Protein AF-A0A8T6P8N0-F1 (afdb_monomer)

Foldseek 3Di:
DDDPVLVVLLVLLLLLLLCLLLVLLVHNFQLDWDCPDPLLIQGGSLRQGLVVLRQLQLLVQLLVQDPDPLSVVCVVCNVCSNVSPSVCSPVVSNSVSSNVSRLAPSSLCSVSVSLCVFALVLLVVQCVLQVNRFSLLSSVQRSCCSVPNSPDCLLVVLCVVLVHDRSHHCVRGVHHSLSSSLSSLVVVLVVQVVVCVVPVPVSSNLVSVQSNVCSVVVVSNQQDPPQSWDQRVNDTARSNCRDDPDSDPPDPDPDQPDQPPPDRDDPVVVRVLLVVVCVVCVVVVWDWDWDFDPPDRPFATWTWTDTPQGIFIARDDPDDDPDDPLVSLLVGDGDGDDPCPCVVNVVSVVD

Solvent-accessible surface area (backbone atoms only — not comparable to full-atom values): 19600 Å² total; per-residue (Å²): 131,82,54,77,69,50,55,54,49,52,50,43,24,49,44,21,28,53,57,58,40,13,54,76,58,75,13,94,41,49,44,37,71,50,56,90,58,90,29,41,36,27,37,23,38,73,43,34,18,27,68,77,42,47,31,25,53,33,51,53,48,17,54,74,66,40,85,44,74,56,39,59,59,49,54,80,44,43,70,46,40,64,65,43,47,70,72,55,56,75,37,65,64,62,52,50,42,51,40,57,37,29,72,35,54,44,36,44,49,21,50,50,52,54,47,36,66,64,18,40,51,47,25,49,54,58,29,54,52,23,61,55,78,43,31,37,58,55,23,51,42,29,46,46,12,68,78,64,37,49,81,51,60,42,62,57,55,30,28,60,73,72,73,41,66,83,67,49,30,25,91,79,59,86,44,55,58,65,61,48,49,50,45,20,39,51,52,46,30,54,52,34,45,52,47,18,69,78,68,73,38,65,78,45,41,63,64,34,46,52,58,45,50,40,55,74,72,61,43,46,72,36,39,56,50,98,89,13,31,41,76,54,96,88,36,82,42,51,32,58,72,37,77,72,84,73,68,68,74,93,60,99,64,97,68,86,79,78,56,91,82,82,62,77,78,57,69,66,60,56,51,51,54,52,51,51,53,50,50,56,37,46,77,71,74,43,66,74,45,82,45,80,55,79,91,47,93,89,57,53,49,32,48,31,40,40,42,100,81,44,50,43,40,40,69,42,76,79,88,61,84,92,74,60,69,70,66,56,59,73,74,47,59,75,55,61,63,79,92,53,46,63,60,55,51,55,51,55,72,71,99

Sequence (351 aa):
MAGPDSDLIIERARLAAFAITSVWEGSRTYSNYQTYDSGIISYGRFQFTLSSGNLGKVVDSYLMKSSSDVAQNLRSYQSRVSSMDSSLQNDVTIKQLLIEAADEPEMQIAQDDLVTANFWSPALSSAEARGLIHPLSLAFLFDTAVQHGPYHHFLVNAEDSFGIPRKTPAKDSGVSEEDFMTKAAALRKENLYKLAESRGLPGVKPRADLWVDLMASGDWRLQGDDDGNISVNGVAVQVKQPFVAQTAPTTRGGGRVRTLGGETVNQQDLSQAVMLAVHLAKQAGLEVGVKLDTSDEDTPLRVSITLPEGVVTWKLPTGQAIQGLPDMAKDAEIVISDARRTRLESYLRGL

Secondary structure (DSSP, 8-state):
---HHHHHHHHHHHHHHHHHHHHHTT-SSTT-EE-SSTTSSEETTTTEETTTTHHHHHHHHHHHH--SHHHHHHHTTHHHHHTT-GGGGG-HHHHHHHHHHTTSHHHHHHHHHHHIIIIIHHHHHHHHTTT---HHHHHHHHHHHHHH-TT-SHHHHHHHHHTPPTT--HHHHTS-HHHHHHHHHHHHHHHHHHHHHHHT-TTHHHHHHHHHHHHHTT-TT---STTSEEEETTEEEE-SSPPPPP-------------TTS----HHHHHHHHHHHHHHHHHTT---EEEEE---TTSPPEEEEEETTEEEEEEPPTTS----HHHHGGG------HHHHHHHHHHHTT-

Nearest PDB structures (foldseek):
  7c6d-assembly1_A  TM=7.358E-01  e=1.869E-08  Bacillus subtilis subsp. subtilis str. 168
  7c6c-assembly1_A  TM=7.292E-01  e=7.591E-08  Bacillus subtilis subsp. subtilis str. 168
  4ily-assembly1_A  TM=7.802E-01  e=5.588E-06  Streptomyces sp. SirexAA-E
  4ily-assembly2_B  TM=7.835E-01  e=7.059E-06  Streptomyces sp. SirexAA-E
  7xh0-assembly1_A  TM=6.011E-01  e=1.165E-04  Paenibacillus dendritiformis

Structure (mmCIF, N/CA/C/O backbone):
data_AF-A0A8T6P8N0-F1
#
_entry.id   AF-A0A8T6P8N0-F1
#
loop_
_atom_site.group_PDB
_atom_site.id
_atom_site.type_symbol
_atom_site.label_atom_id
_atom_site.label_alt_id
_atom_site.label_comp_id
_atom_site.label_asym_id
_atom_site.label_entity_id
_atom_site.label_seq_id
_atom_site.pdbx_PDB_ins_code
_atom_site.Cartn_x
_atom_site.Cartn_y
_atom_site.Cartn_z
_atom_site.occupancy
_atom_site.B_iso_or_equiv
_atom_site.auth_seq_id
_atom_site.auth_comp_id
_atom_site.auth_asym_id
_atom_site.auth_atom_id
_atom_site.pdbx_PDB_model_num
ATOM 1 N N . MET A 1 1 ? 5.317 21.693 -12.479 1.00 41.41 1 MET A N 1
ATOM 2 C CA . MET A 1 1 ? 4.176 21.291 -11.637 1.00 41.41 1 MET A CA 1
ATOM 3 C C . MET A 1 1 ? 3.313 20.407 -12.499 1.00 41.41 1 MET A C 1
ATOM 5 O O . MET A 1 1 ? 3.078 20.776 -13.646 1.00 41.41 1 MET A O 1
ATOM 9 N N . ALA A 1 2 ? 2.986 19.221 -12.010 1.00 51.94 2 ALA A N 1
ATOM 10 C CA . ALA A 1 2 ? 2.121 18.299 -12.721 1.00 51.94 2 ALA A CA 1
ATOM 11 C C . ALA A 1 2 ? 0.695 18.913 -12.762 1.00 51.94 2 ALA A C 1
ATOM 13 O O . ALA A 1 2 ? 0.346 19.692 -11.874 1.00 51.94 2 ALA A O 1
ATOM 14 N N . GLY A 1 3 ? -0.045 18.732 -13.859 1.00 52.41 3 GLY A N 1
ATOM 15 C CA . GLY A 1 3 ? -1.365 19.351 -14.043 1.00 52.41 3 GLY A CA 1
ATOM 16 C C . GLY A 1 3 ? -2.456 18.677 -13.194 1.00 52.41 3 GLY A C 1
ATOM 17 O O . GLY A 1 3 ? -2.220 17.616 -12.629 1.00 52.41 3 GLY A O 1
ATOM 18 N N . PRO A 1 4 ? -3.677 19.229 -13.124 1.00 56.44 4 PRO A N 1
ATOM 19 C CA . PRO A 1 4 ? -4.786 18.596 -12.395 1.00 56.44 4 PRO A CA 1
ATOM 20 C C . PRO A 1 4 ? -5.046 17.135 -12.825 1.00 56.44 4 PRO A C 1
ATOM 22 O O . PRO A 1 4 ? -5.345 16.285 -11.988 1.00 56.44 4 PRO A O 1
ATOM 25 N N . ASP A 1 5 ? -4.824 16.804 -14.101 1.00 74.69 5 ASP A N 1
ATOM 26 C CA . ASP A 1 5 ? -4.971 15.436 -14.616 1.00 74.69 5 ASP A CA 1
ATOM 27 C C . ASP A 1 5 ? -3.970 14.443 -14.015 1.00 74.69 5 ASP A C 1
ATOM 29 O O . ASP A 1 5 ? -4.300 13.275 -13.801 1.00 74.69 5 ASP A O 1
ATOM 33 N N . SER A 1 6 ? -2.741 14.877 -13.715 1.00 82.44 6 SER A N 1
ATOM 34 C CA . SER A 1 6 ? -1.748 13.977 -13.124 1.00 82.44 6 SER A CA 1
ATOM 35 C C . SER A 1 6 ? -2.065 13.643 -11.674 1.00 82.44 6 SER A C 1
ATOM 37 O O . SER A 1 6 ? -1.820 12.512 -11.263 1.00 82.44 6 SER A O 1
ATOM 39 N N . ASP A 1 7 ? -2.661 14.569 -10.922 1.00 85.88 7 ASP A N 1
ATOM 40 C CA . ASP A 1 7 ? -3.041 14.315 -9.530 1.00 85.88 7 ASP A CA 1
ATOM 41 C C . ASP A 1 7 ? -4.156 13.262 -9.457 1.00 85.88 7 ASP A C 1
ATOM 43 O O . ASP A 1 7 ? -4.079 12.330 -8.655 1.00 85.88 7 ASP A O 1
ATOM 47 N N . LEU A 1 8 ? -5.142 13.336 -10.360 1.00 87.25 8 LEU A N 1
ATOM 48 C CA . LEU A 1 8 ? -6.198 12.324 -10.480 1.00 87.25 8 LEU A CA 1
ATOM 49 C C . LEU A 1 8 ? -5.640 10.949 -10.876 1.00 87.25 8 LEU A C 1
ATOM 51 O O . LEU A 1 8 ? -6.073 9.923 -10.346 1.00 87.25 8 LEU A O 1
ATOM 55 N N . ILE A 1 9 ? -4.665 10.908 -11.789 1.00 91.50 9 ILE A N 1
ATOM 56 C CA . ILE A 1 9 ? -4.009 9.658 -12.197 1.00 91.50 9 ILE A CA 1
ATOM 57 C C . ILE A 1 9 ? -3.230 9.042 -11.030 1.00 91.50 9 ILE A C 1
ATOM 59 O O . ILE A 1 9 ? -3.326 7.830 -10.820 1.00 91.50 9 ILE A O 1
ATOM 63 N N . ILE A 1 10 ? -2.485 9.857 -10.277 1.00 94.06 10 ILE A N 1
ATOM 64 C CA . ILE A 1 10 ? -1.714 9.421 -9.105 1.00 94.06 10 ILE A CA 1
ATOM 65 C C . ILE A 1 10 ? -2.654 8.899 -8.020 1.00 94.06 10 ILE A C 1
ATOM 67 O O . ILE A 1 10 ? -2.408 7.825 -7.472 1.00 94.06 10 ILE A O 1
ATOM 71 N N . GLU A 1 11 ? -3.751 9.604 -7.742 1.00 93.75 11 GLU A N 1
ATOM 72 C CA . GLU A 1 11 ? -4.716 9.177 -6.730 1.00 93.75 11 GLU A CA 1
ATOM 73 C C . GLU A 1 11 ? -5.414 7.872 -7.126 1.00 93.75 11 GLU A C 1
ATOM 75 O O . GLU A 1 11 ? -5.499 6.938 -6.325 1.00 93.75 11 GLU A O 1
ATOM 80 N N . ARG A 1 12 ? -5.829 7.735 -8.390 1.00 95.44 12 ARG A N 1
ATOM 81 C CA . ARG A 1 12 ? -6.358 6.465 -8.904 1.00 95.44 12 ARG A CA 1
ATOM 82 C C . ARG A 1 12 ? -5.330 5.340 -8.764 1.00 95.44 12 ARG A C 1
ATOM 84 O O . ARG A 1 12 ? -5.678 4.252 -8.309 1.00 95.44 12 ARG A O 1
ATOM 91 N N . ALA A 1 13 ? -4.071 5.591 -9.129 1.00 97.25 13 ALA A N 1
ATOM 92 C CA . ALA A 1 13 ? -3.000 4.608 -8.992 1.00 97.25 13 ALA A CA 1
ATOM 93 C C . ALA A 1 13 ? -2.793 4.202 -7.526 1.00 97.25 13 ALA A C 1
ATOM 95 O O . ALA A 1 13 ? -2.646 3.014 -7.248 1.00 97.25 13 ALA A O 1
ATOM 96 N N . ARG A 1 14 ? -2.859 5.153 -6.585 1.00 97.06 14 ARG A N 1
ATOM 97 C CA . ARG A 1 14 ? -2.784 4.891 -5.141 1.00 97.06 14 ARG A CA 1
ATOM 98 C C . ARG A 1 14 ? -3.898 3.962 -4.681 1.00 97.06 14 ARG A C 1
ATOM 100 O O . ARG A 1 14 ? -3.627 2.955 -4.031 1.00 97.06 14 ARG A O 1
ATOM 107 N N . LEU A 1 15 ? -5.143 4.273 -5.035 1.00 95.19 15 LEU A N 1
ATOM 108 C CA . LEU A 1 15 ? -6.309 3.479 -4.645 1.00 95.19 15 LEU A CA 1
ATOM 109 C C . LEU A 1 15 ? -6.248 2.057 -5.222 1.00 95.19 15 LEU A C 1
ATOM 111 O O . LEU A 1 15 ? -6.493 1.090 -4.497 1.00 95.19 15 LEU A O 1
ATOM 115 N N . ALA A 1 16 ? -5.854 1.922 -6.492 1.00 97.06 16 ALA A N 1
ATOM 116 C CA . ALA A 1 16 ? -5.627 0.625 -7.124 1.00 97.06 16 ALA A CA 1
ATOM 117 C C . ALA A 1 16 ? -4.505 -0.151 -6.414 1.00 97.06 16 ALA A C 1
ATOM 119 O O . ALA A 1 16 ? -4.693 -1.308 -6.044 1.00 97.06 16 ALA A O 1
ATOM 120 N N . ALA A 1 17 ? -3.371 0.497 -6.137 1.00 97.69 17 ALA A N 1
ATOM 121 C CA . ALA A 1 17 ? -2.252 -0.105 -5.417 1.00 97.69 17 ALA A CA 1
ATOM 122 C C . ALA A 1 17 ? -2.670 -0.603 -4.026 1.00 97.69 17 ALA A C 1
ATOM 124 O O . ALA A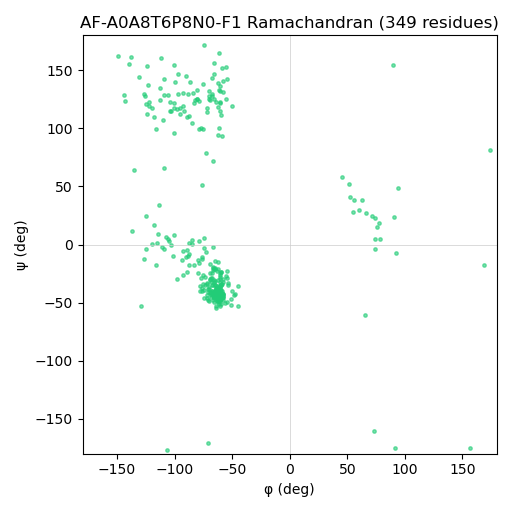 1 17 ? -2.327 -1.714 -3.631 1.00 97.69 17 ALA A O 1
ATOM 125 N N . PHE A 1 18 ? -3.470 0.180 -3.300 1.00 95.94 18 PHE A N 1
ATOM 126 C CA . PHE A 1 18 ? -3.984 -0.195 -1.985 1.00 95.94 18 PHE A CA 1
ATOM 127 C C . PHE A 1 18 ? -4.903 -1.419 -2.067 1.00 95.94 18 PHE A C 1
ATOM 129 O O . PHE A 1 18 ? -4.849 -2.282 -1.191 1.00 95.94 18 PHE A O 1
ATOM 136 N N . ALA A 1 19 ? -5.754 -1.505 -3.093 1.00 94.69 19 ALA A N 1
ATOM 137 C CA . ALA A 1 19 ? -6.655 -2.639 -3.301 1.00 94.69 19 ALA A CA 1
ATOM 138 C C . ALA A 1 19 ? -5.900 -3.920 -3.689 1.00 94.69 19 ALA A C 1
ATOM 140 O O . ALA A 1 19 ? -6.197 -4.987 -3.160 1.00 94.69 19 ALA A O 1
ATOM 141 N N . ILE A 1 20 ? -4.892 -3.811 -4.558 1.00 96.38 20 ILE A N 1
ATOM 142 C CA . ILE A 1 20 ? -4.044 -4.941 -4.961 1.00 96.38 20 ILE A CA 1
ATOM 143 C C . ILE A 1 20 ? -3.252 -5.463 -3.762 1.00 96.38 20 ILE A C 1
ATOM 145 O O . ILE A 1 20 ? -3.298 -6.653 -3.449 1.00 96.38 20 ILE A O 1
ATOM 149 N N . THR A 1 21 ? -2.536 -4.574 -3.072 1.00 96.19 21 THR A N 1
ATOM 150 C CA . THR A 1 21 ? -1.664 -4.951 -1.957 1.00 96.19 21 THR A CA 1
ATOM 151 C C . THR A 1 21 ? -2.459 -5.560 -0.808 1.00 96.19 21 THR A C 1
ATOM 153 O O . THR A 1 21 ? -2.022 -6.562 -0.249 1.00 96.19 21 THR A O 1
ATOM 156 N N . SER A 1 22 ? -3.644 -5.033 -0.476 1.00 93.62 22 SER A N 1
ATOM 157 C CA . SER A 1 22 ? -4.423 -5.569 0.647 1.00 93.62 22 SER A CA 1
ATOM 158 C C . SER A 1 22 ? -4.812 -7.039 0.439 1.00 93.62 22 SER A C 1
ATOM 160 O O . SER A 1 22 ? -4.756 -7.823 1.387 1.00 93.62 22 SER A O 1
ATOM 162 N N . VAL A 1 23 ? -5.102 -7.457 -0.804 1.00 93.69 23 VAL A N 1
ATOM 163 C CA . VAL A 1 23 ? -5.364 -8.872 -1.125 1.00 93.69 23 VAL A CA 1
ATOM 164 C C . VAL A 1 23 ? -4.172 -9.760 -0.756 1.00 93.69 23 VAL A C 1
ATOM 166 O O . VAL A 1 23 ? -4.375 -10.847 -0.211 1.00 93.69 23 VAL A O 1
ATOM 169 N N . TRP A 1 24 ? -2.940 -9.302 -0.997 1.00 94.06 24 TRP A N 1
ATOM 170 C CA . TRP A 1 24 ? -1.727 -10.030 -0.613 1.00 94.06 24 TRP A CA 1
ATOM 171 C C . TRP A 1 24 ? -1.471 -10.034 0.892 1.00 94.06 24 TRP A C 1
ATOM 173 O O . TRP A 1 24 ? -0.999 -11.041 1.414 1.00 94.06 24 TRP A O 1
ATOM 183 N N . GLU A 1 25 ? -1.825 -8.956 1.591 1.00 90.25 25 GLU A N 1
ATOM 184 C CA . GLU A 1 25 ? -1.770 -8.885 3.059 1.00 90.25 25 GLU A CA 1
ATOM 185 C C . GLU A 1 25 ? -2.902 -9.694 3.730 1.00 90.25 25 GLU A C 1
ATOM 187 O O . GLU A 1 25 ? -3.069 -9.670 4.948 1.00 90.25 25 GLU A O 1
ATOM 192 N N . GLY A 1 26 ? -3.700 -10.432 2.948 1.00 84.25 26 GLY A N 1
ATOM 193 C CA . GLY A 1 26 ? -4.769 -11.295 3.450 1.00 84.25 26 GLY A CA 1
ATOM 194 C C . GLY A 1 26 ? -6.009 -10.530 3.907 1.00 84.25 26 GLY A C 1
ATOM 195 O O . GLY A 1 26 ? -6.857 -11.099 4.593 1.00 84.25 26 GLY A O 1
ATOM 196 N N . SER A 1 27 ? -6.132 -9.257 3.530 1.00 79.31 27 SER A N 1
ATOM 197 C CA . SER A 1 27 ? -7.198 -8.375 3.979 1.00 79.31 27 SER A CA 1
ATOM 198 C C . SER A 1 27 ? -7.950 -7.735 2.813 1.00 79.31 27 SER A C 1
ATOM 200 O O . SER A 1 27 ? -7.384 -7.123 1.910 1.00 79.31 27 SER A O 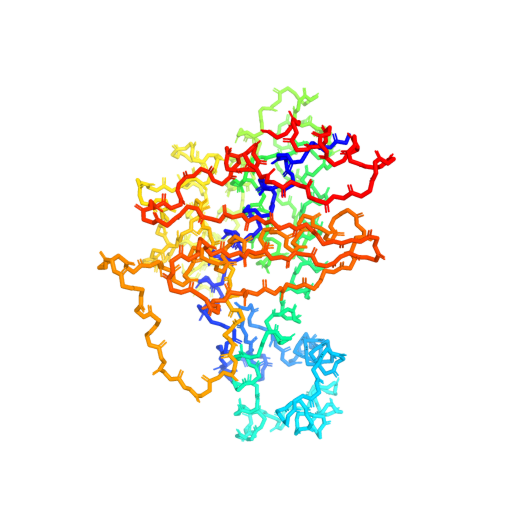1
ATOM 202 N N . ARG A 1 28 ? -9.277 -7.854 2.830 1.00 77.69 28 ARG A N 1
ATOM 203 C CA . ARG A 1 28 ? -10.163 -7.173 1.865 1.00 77.69 28 ARG A CA 1
ATOM 204 C C . ARG A 1 28 ? -10.966 -6.049 2.508 1.00 77.69 28 ARG A C 1
ATOM 206 O O . ARG A 1 28 ? -11.717 -5.365 1.824 1.00 77.69 28 ARG A O 1
ATOM 213 N N . THR A 1 29 ? -10.833 -5.891 3.820 1.00 87.38 29 THR A N 1
ATOM 214 C CA . THR A 1 29 ? -11.641 -4.989 4.633 1.00 87.38 29 THR A CA 1
ATOM 215 C C . THR A 1 29 ? -10.750 -4.276 5.640 1.00 87.38 29 THR A C 1
ATOM 217 O O . THR A 1 29 ? -9.654 -4.726 5.970 1.00 87.38 29 THR A O 1
ATOM 220 N N . TYR A 1 30 ? -11.232 -3.171 6.190 1.00 92.81 30 TYR A N 1
ATOM 221 C CA . TYR A 1 30 ? -10.536 -2.484 7.277 1.00 92.81 30 TYR A CA 1
ATOM 222 C C . TYR A 1 30 ? -10.620 -3.237 8.613 1.00 92.81 30 TYR A C 1
ATOM 224 O O . TYR A 1 30 ? -9.961 -2.837 9.567 1.00 92.81 30 TYR A O 1
ATOM 232 N N . SER A 1 31 ? -11.406 -4.319 8.679 1.00 93.06 31 SER A N 1
ATOM 233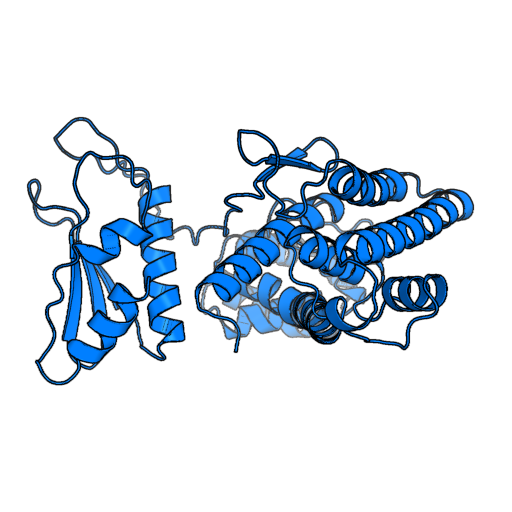 C CA . SER A 1 31 ? -11.742 -5.068 9.896 1.00 93.06 31 SER A CA 1
ATOM 234 C C . SER A 1 31 ? -10.987 -6.386 10.064 1.00 93.06 31 SER A C 1
ATOM 236 O O . SER A 1 31 ? -11.207 -7.082 11.055 1.00 93.06 31 SER A O 1
ATOM 238 N N . ASN A 1 32 ? -10.111 -6.761 9.121 1.00 92.12 32 ASN A N 1
ATOM 239 C CA . ASN A 1 32 ? -9.390 -8.029 9.226 1.00 92.12 32 ASN A CA 1
ATOM 240 C C . ASN A 1 32 ? -8.581 -8.079 10.526 1.00 92.12 32 ASN A C 1
ATOM 242 O O . ASN A 1 32 ? -7.862 -7.137 10.844 1.00 92.12 32 ASN A O 1
ATOM 246 N N . TYR A 1 33 ? -8.696 -9.169 11.275 1.00 92.75 33 TYR A N 1
ATOM 247 C CA . TYR A 1 33 ? -8.097 -9.293 12.598 1.00 92.75 33 TYR A CA 1
ATOM 248 C C . TYR A 1 33 ? -7.619 -10.722 12.813 1.00 92.75 33 TYR A C 1
ATOM 250 O O . TYR A 1 33 ? -8.401 -11.668 12.683 1.00 92.75 33 TYR A O 1
ATOM 258 N N . GLN A 1 34 ? -6.363 -10.884 13.215 1.00 90.38 34 GLN A N 1
ATOM 259 C CA . GLN A 1 34 ? -5.804 -12.183 13.565 1.00 90.38 34 GLN A CA 1
ATOM 260 C C . GLN A 1 34 ? -4.727 -12.095 14.645 1.00 90.38 34 GLN A C 1
ATOM 262 O O . GLN A 1 34 ? -4.209 -11.022 14.949 1.00 90.38 34 GLN A O 1
ATOM 267 N N . THR A 1 35 ? -4.447 -13.241 15.260 1.00 89.75 35 THR A N 1
ATOM 268 C CA . THR A 1 35 ? -3.557 -13.378 16.422 1.00 89.75 35 THR A CA 1
ATOM 269 C C . THR A 1 35 ? -2.615 -14.579 16.308 1.00 89.75 35 THR A C 1
ATOM 271 O O . THR A 1 35 ? -2.013 -14.976 17.304 1.00 89.75 35 THR A O 1
ATOM 274 N N . TYR A 1 36 ? -2.518 -15.209 15.133 1.00 80.56 36 TYR A N 1
ATOM 275 C CA . TYR A 1 36 ? -1.812 -16.485 14.963 1.00 80.56 36 TYR A CA 1
ATOM 276 C C . TYR A 1 36 ? -0.324 -16.326 14.624 1.00 80.56 36 TYR A C 1
ATOM 278 O O . TYR A 1 36 ? 0.405 -17.317 14.629 1.00 80.56 36 TYR A O 1
ATOM 286 N N . ASP A 1 37 ? 0.134 -15.113 14.311 1.00 75.25 37 ASP A N 1
ATOM 287 C CA . ASP A 1 37 ? 1.526 -14.828 13.968 1.00 75.25 37 ASP A CA 1
ATOM 288 C C . ASP A 1 37 ? 2.286 -14.089 15.088 1.00 75.25 37 ASP A C 1
ATOM 290 O O . ASP A 1 37 ? 1.784 -13.830 16.183 1.00 75.25 37 ASP A O 1
ATOM 294 N N . SER A 1 38 ? 3.546 -13.739 14.816 1.00 77.56 38 SER A N 1
ATOM 295 C CA . SER A 1 38 ? 4.402 -12.978 15.737 1.00 77.56 38 SER A CA 1
ATOM 296 C C . SER A 1 38 ? 3.940 -11.529 15.974 1.00 77.56 38 SER A C 1
ATOM 298 O O . SER A 1 38 ? 4.576 -10.795 16.734 1.00 77.56 38 SER A O 1
ATOM 300 N N . GLY A 1 39 ? 2.870 -11.085 15.311 1.00 70.44 39 GLY A N 1
ATOM 301 C CA . GLY A 1 39 ? 2.271 -9.761 15.441 1.00 70.44 39 GLY A CA 1
ATOM 302 C C . GLY A 1 39 ? 1.577 -9.525 16.782 1.00 70.44 39 GLY A C 1
ATOM 303 O O . GLY A 1 39 ? 1.352 -8.368 17.144 1.00 70.44 39 GLY A O 1
ATOM 304 N N . ILE A 1 40 ? 1.286 -10.600 17.533 1.00 85.81 40 ILE A N 1
ATOM 305 C CA . ILE A 1 40 ? 0.407 -10.647 18.719 1.00 85.81 40 ILE A CA 1
ATOM 306 C C . ILE A 1 40 ? -1.044 -10.337 18.328 1.00 85.81 40 ILE A C 1
ATOM 308 O O . ILE A 1 40 ? -1.920 -11.184 18.465 1.00 85.81 40 ILE A O 1
ATOM 312 N N . ILE A 1 41 ? -1.279 -9.143 17.791 1.00 92.69 41 ILE A N 1
ATOM 313 C CA . ILE A 1 41 ? -2.491 -8.746 17.079 1.00 92.69 41 ILE A CA 1
ATOM 314 C C . ILE A 1 41 ? -2.046 -8.192 15.736 1.00 92.69 41 ILE A C 1
ATOM 316 O O . ILE A 1 41 ? -1.221 -7.284 15.719 1.00 92.69 41 ILE A O 1
ATOM 320 N N . SER A 1 42 ? -2.643 -8.664 14.652 1.00 93.50 42 SER A N 1
ATOM 321 C CA . SER A 1 42 ? -2.493 -8.111 13.307 1.00 93.50 42 SER A CA 1
ATOM 322 C C . SER A 1 42 ? -3.866 -7.661 12.827 1.00 93.50 42 SER A C 1
ATOM 324 O O . SER A 1 42 ? -4.798 -8.464 12.746 1.00 93.50 42 SER A O 1
ATOM 326 N N . TYR A 1 43 ? -4.010 -6.361 12.575 1.00 95.00 43 TYR A N 1
ATOM 327 C CA . TYR A 1 43 ? -5.306 -5.721 12.359 1.00 95.00 43 TYR A CA 1
ATOM 328 C C . TYR A 1 43 ? -5.325 -4.843 11.104 1.00 95.00 43 TYR A C 1
ATOM 330 O O . TYR A 1 43 ? -4.356 -4.159 10.785 1.00 95.00 43 TYR A O 1
ATOM 338 N N . GLY A 1 44 ? -6.458 -4.819 10.416 1.00 94.00 44 GLY A N 1
ATOM 339 C CA . GLY A 1 44 ? -6.763 -3.857 9.373 1.00 94.00 44 GLY A CA 1
ATOM 340 C C . GLY A 1 44 ? -6.391 -4.277 7.957 1.00 94.00 44 GLY A C 1
ATOM 341 O O . GLY A 1 44 ? -5.938 -5.396 7.681 1.00 94.00 44 GLY A O 1
ATOM 342 N N . ARG A 1 45 ? -6.585 -3.335 7.032 1.00 92.88 45 ARG A N 1
ATOM 343 C CA . ARG A 1 45 ? -6.372 -3.494 5.586 1.00 92.88 45 ARG A CA 1
ATOM 344 C C . ARG A 1 45 ? -4.937 -3.899 5.229 1.00 92.88 45 ARG A C 1
ATOM 346 O O . ARG A 1 45 ? -4.730 -4.605 4.251 1.00 92.88 45 ARG A O 1
ATOM 353 N N . PHE A 1 46 ? -3.970 -3.490 6.047 1.00 92.44 46 PHE A N 1
ATOM 354 C CA . PHE A 1 46 ? -2.539 -3.736 5.839 1.00 92.44 46 PHE A CA 1
ATOM 355 C C . PHE A 1 46 ? -1.871 -4.442 7.030 1.00 92.44 46 PHE A C 1
ATOM 357 O O . PHE A 1 46 ? -0.669 -4.302 7.230 1.00 92.44 46 PHE A O 1
ATOM 364 N N . GLN A 1 47 ? -2.652 -5.175 7.837 1.00 93.19 47 GLN A N 1
ATOM 365 C CA . GLN A 1 47 ? -2.151 -6.011 8.940 1.00 93.19 47 GLN A CA 1
ATOM 366 C C . GLN A 1 47 ? -1.200 -5.271 9.900 1.00 93.19 47 GLN A C 1
ATOM 368 O O . GLN A 1 47 ? -0.099 -5.723 10.208 1.00 93.19 47 GLN A O 1
ATOM 373 N N . PHE A 1 48 ? -1.635 -4.118 10.409 1.00 93.94 48 PHE A N 1
ATOM 374 C CA . PHE A 1 48 ? -0.911 -3.368 11.428 1.00 93.94 48 PHE A CA 1
ATOM 375 C C . PHE A 1 48 ? -0.754 -4.213 12.688 1.00 93.94 48 PHE A C 1
ATOM 377 O O . PHE A 1 48 ? -1.735 -4.557 13.350 1.00 93.94 48 PHE A O 1
ATOM 384 N N . THR A 1 49 ? 0.490 -4.544 13.016 1.00 95.00 49 THR A N 1
ATOM 385 C CA . THR A 1 49 ? 0.779 -5.436 14.135 1.00 95.00 49 THR A CA 1
ATOM 386 C C . THR A 1 49 ? 0.958 -4.668 15.444 1.00 95.00 49 THR A C 1
ATOM 388 O O . THR A 1 49 ? 1.580 -3.597 15.447 1.00 95.00 49 THR A O 1
ATOM 391 N N . LEU A 1 50 ? 0.533 -5.246 16.566 1.00 95.81 50 LEU A N 1
ATOM 392 C CA . LEU A 1 50 ? 0.827 -4.725 17.902 1.00 95.81 50 LEU A CA 1
ATOM 393 C C . LEU A 1 50 ? 2.327 -4.761 18.199 1.00 95.81 50 LEU A C 1
ATOM 395 O O . LEU A 1 50 ? 2.872 -3.760 18.647 1.00 95.81 50 LEU A O 1
ATOM 399 N N . SER A 1 51 ? 3.012 -5.864 17.887 1.00 93.25 51 SER A N 1
ATOM 400 C CA . SER A 1 51 ? 4.431 -6.046 18.233 1.00 93.25 51 SER A CA 1
ATOM 401 C C . SER A 1 51 ? 5.403 -5.097 17.516 1.00 93.25 51 SER A C 1
ATOM 403 O O . SER A 1 51 ? 6.502 -4.871 18.012 1.00 93.25 51 SER A O 1
ATOM 405 N N . SER A 1 52 ? 5.011 -4.500 16.382 1.00 92.12 52 SER A N 1
ATOM 406 C CA . SER A 1 52 ? 5.785 -3.434 15.716 1.00 92.12 52 SER A CA 1
ATOM 407 C C . SER A 1 52 ? 5.431 -2.018 16.185 1.00 92.12 52 SER A C 1
ATOM 409 O O . SER A 1 52 ? 6.034 -1.046 15.727 1.00 92.12 52 SER A O 1
ATOM 411 N N . GLY A 1 53 ? 4.417 -1.872 17.043 1.00 95.06 53 GLY A N 1
ATOM 412 C CA . GLY A 1 53 ? 3.872 -0.584 17.472 1.00 95.06 53 GLY A CA 1
ATOM 413 C C . GLY A 1 53 ? 3.023 0.135 16.415 1.00 95.06 53 GLY A C 1
ATOM 414 O O . GLY A 1 53 ? 2.445 1.182 16.708 1.00 95.06 53 GLY A O 1
ATOM 415 N N . ASN A 1 54 ? 2.895 -0.397 15.193 1.00 95.00 54 ASN A N 1
ATOM 416 C CA . ASN A 1 54 ? 2.092 0.245 14.149 1.00 95.00 54 ASN A CA 1
ATOM 417 C C . ASN A 1 54 ? 0.590 0.211 14.458 1.00 95.00 54 ASN A C 1
ATOM 419 O O . ASN A 1 54 ? -0.094 1.182 14.141 1.00 95.00 54 ASN A O 1
ATOM 423 N N . LEU A 1 55 ? 0.089 -0.829 15.139 1.00 96.88 55 LEU A N 1
ATOM 424 C CA . LEU A 1 55 ? -1.292 -0.829 15.633 1.00 96.88 55 LEU A CA 1
ATOM 425 C C . LEU A 1 55 ? -1.551 0.347 16.586 1.00 96.88 55 LEU A C 1
ATOM 427 O O . LEU A 1 55 ? -2.569 1.019 16.459 1.00 96.88 55 LEU A O 1
ATOM 431 N N . GLY A 1 56 ? -0.605 0.647 17.482 1.00 97.62 56 GLY A N 1
ATOM 432 C CA . GLY A 1 56 ? -0.694 1.807 18.375 1.00 97.62 56 GLY A CA 1
ATOM 433 C C . GLY A 1 56 ? -0.818 3.121 17.617 1.00 97.62 56 GLY A C 1
ATOM 434 O O . GLY A 1 56 ? -1.716 3.902 17.904 1.00 97.62 56 GLY A O 1
ATOM 435 N N . LYS A 1 57 ? -0.014 3.318 16.568 1.00 97.69 57 LYS A N 1
ATOM 436 C CA . LYS A 1 57 ? -0.092 4.524 15.727 1.00 97.69 57 LYS A CA 1
ATOM 437 C C . LYS A 1 57 ? -1.444 4.673 15.020 1.00 97.69 57 LYS A C 1
ATOM 439 O O . LYS A 1 57 ? -1.957 5.787 14.937 1.00 97.69 57 LYS A O 1
ATOM 444 N N . VAL A 1 58 ? -2.018 3.576 14.511 1.00 97.81 58 VAL A N 1
ATOM 445 C CA . VAL A 1 58 ? -3.363 3.598 13.904 1.00 97.81 58 VAL A CA 1
ATOM 446 C C . VAL A 1 58 ? -4.409 3.975 14.947 1.00 97.81 58 VAL A C 1
ATOM 448 O O . VAL A 1 58 ? -5.209 4.875 14.702 1.00 97.81 58 VAL A O 1
ATOM 451 N N . VAL A 1 59 ? -4.380 3.325 16.115 1.00 98.19 59 VAL A N 1
ATOM 452 C CA . VAL A 1 59 ? -5.325 3.597 17.205 1.00 98.19 59 VAL A CA 1
ATOM 453 C C . VAL A 1 59 ? -5.207 5.046 17.673 1.00 98.19 59 VAL A C 1
ATOM 455 O O . VAL A 1 59 ? -6.221 5.727 17.752 1.00 98.19 59 VAL A O 1
ATOM 458 N N . ASP A 1 60 ? -4.000 5.563 17.893 1.00 98.12 60 ASP A N 1
ATOM 459 C CA . ASP A 1 60 ? -3.788 6.960 18.284 1.00 98.12 60 ASP A CA 1
ATOM 460 C C . ASP A 1 60 ? -4.335 7.935 17.229 1.00 98.12 60 ASP A C 1
ATOM 462 O O . ASP A 1 60 ? -5.042 8.887 17.564 1.00 98.12 60 ASP A O 1
ATOM 466 N N . SER A 1 61 ? -4.069 7.676 15.944 1.00 97.81 61 SER A N 1
ATOM 467 C CA . SER A 1 61 ? -4.592 8.479 14.830 1.00 97.81 61 SER A CA 1
ATOM 468 C C . SER A 1 61 ? -6.123 8.479 14.783 1.00 97.81 61 SER A C 1
ATOM 470 O O . SER A 1 61 ? -6.727 9.543 14.637 1.00 97.81 61 SER A O 1
ATOM 472 N N . TYR A 1 62 ? -6.750 7.316 14.962 1.00 98.44 62 TYR A N 1
ATOM 473 C CA . TYR A 1 62 ? -8.204 7.172 15.041 1.00 98.44 62 TYR A CA 1
ATOM 474 C C . TYR A 1 62 ? -8.786 7.920 16.245 1.00 98.44 62 TYR A C 1
ATOM 476 O O . TYR A 1 62 ? -9.718 8.706 16.095 1.00 98.44 62 TYR A O 1
ATOM 484 N N . LEU A 1 63 ? -8.193 7.757 17.429 1.00 98.25 63 LEU A N 1
ATOM 485 C CA . LEU A 1 63 ? -8.636 8.410 18.661 1.00 98.25 63 LEU A CA 1
ATOM 486 C C . LEU A 1 63 ? -8.480 9.939 18.626 1.00 98.25 63 LEU A C 1
ATOM 488 O O . LEU A 1 63 ? -9.133 10.633 19.403 1.00 98.25 63 LEU A O 1
ATOM 492 N N . MET A 1 64 ? -7.626 10.488 17.763 1.00 97.44 64 MET A N 1
ATOM 493 C CA . MET A 1 64 ? -7.571 11.934 17.517 1.00 97.44 64 MET A CA 1
ATOM 494 C C . MET A 1 64 ? -8.675 12.426 16.572 1.00 97.44 64 MET A C 1
ATOM 496 O O . MET A 1 64 ? -9.017 13.605 16.614 1.00 97.44 64 MET A O 1
ATOM 500 N N . LYS A 1 65 ? -9.209 11.548 15.716 1.00 96.62 65 LYS A N 1
ATOM 501 C CA . LYS A 1 65 ? -10.192 11.883 14.676 1.00 96.62 65 LYS A CA 1
ATOM 502 C C . LYS A 1 65 ? -11.636 11.582 15.091 1.00 96.62 65 LYS A C 1
ATOM 504 O O . LYS A 1 65 ? -12.528 12.292 14.647 1.00 96.62 65 LYS A O 1
ATOM 509 N N . SER A 1 66 ? -11.859 10.577 15.942 1.00 97.50 66 SER A N 1
ATOM 510 C CA . SER A 1 66 ? -13.193 10.122 16.356 1.00 97.50 66 SER A CA 1
ATOM 511 C C . SER A 1 66 ? -13.527 10.465 17.813 1.00 97.50 66 SER A C 1
ATOM 513 O O . SER A 1 66 ? -12.693 10.390 18.726 1.00 97.50 66 SER A O 1
ATOM 515 N N . SER A 1 67 ? -14.792 10.819 18.033 1.00 96.44 67 SER A N 1
ATOM 516 C CA . SER A 1 67 ? -15.418 11.014 19.347 1.00 96.44 67 SER A CA 1
ATOM 517 C C . SER A 1 67 ? -16.526 9.993 19.639 1.00 96.44 67 SER A C 1
ATOM 519 O O . SER A 1 67 ? -17.231 10.144 20.640 1.00 96.44 67 SER A O 1
ATOM 521 N N . SER A 1 68 ? -16.669 8.963 18.794 1.00 97.81 68 SER A N 1
ATOM 522 C CA . SER A 1 68 ? -17.704 7.932 18.908 1.00 97.81 68 SER A CA 1
ATOM 523 C C . SER A 1 68 ? -17.616 7.138 20.214 1.00 97.81 68 SER A C 1
ATOM 525 O O . SER A 1 68 ? -16.587 7.128 20.896 1.00 97.81 68 SER A O 1
ATOM 527 N N . ASP A 1 69 ? -18.684 6.414 20.550 1.00 98.12 69 ASP A N 1
ATOM 528 C CA . ASP A 1 69 ? -18.690 5.510 21.705 1.00 98.12 69 ASP A CA 1
ATOM 529 C C . ASP A 1 69 ? -17.619 4.413 21.563 1.00 98.12 69 ASP A C 1
ATOM 531 O O . ASP A 1 69 ? -16.948 4.068 22.539 1.00 98.12 69 ASP A O 1
ATOM 535 N N . VAL A 1 70 ? -17.387 3.911 20.342 1.00 98.25 70 VAL A N 1
ATOM 536 C CA . VAL A 1 70 ? -16.316 2.943 20.057 1.00 98.25 70 VAL A CA 1
ATOM 537 C C . VAL A 1 70 ? -14.953 3.564 20.358 1.00 98.25 70 VAL A C 1
ATOM 539 O O . VAL A 1 70 ? -14.140 2.952 21.054 1.00 98.25 70 VAL A O 1
ATOM 542 N N . ALA A 1 71 ? -14.702 4.796 19.900 1.00 98.38 71 ALA A N 1
ATOM 543 C CA . ALA A 1 71 ? -13.471 5.519 20.204 1.00 98.38 71 ALA A CA 1
ATOM 544 C C . ALA A 1 71 ? -13.299 5.744 21.713 1.00 98.38 71 ALA A C 1
ATOM 546 O O . ALA A 1 71 ? -12.225 5.482 22.251 1.00 98.38 71 ALA A O 1
ATOM 547 N N . GLN A 1 72 ? -14.347 6.171 22.423 1.00 98.12 72 GLN A N 1
ATOM 548 C CA . GLN A 1 72 ? -14.306 6.379 23.875 1.00 98.12 72 GLN A CA 1
ATOM 549 C C . GLN A 1 72 ? -13.974 5.089 24.635 1.00 98.12 72 GLN A C 1
ATOM 551 O O . GLN A 1 72 ? -13.110 5.105 25.513 1.00 98.12 72 GLN A O 1
ATOM 556 N N . ASN A 1 73 ? -14.578 3.963 24.252 1.00 98.19 73 ASN A N 1
ATOM 557 C CA . ASN A 1 73 ? -14.274 2.661 24.844 1.00 98.19 73 ASN A CA 1
ATOM 558 C C . ASN A 1 73 ? -12.836 2.220 24.530 1.00 98.19 73 ASN A C 1
ATOM 560 O O . ASN A 1 73 ? -12.124 1.745 25.421 1.00 98.19 73 ASN A O 1
ATOM 564 N N . LEU A 1 74 ? -12.365 2.442 23.298 1.00 98.12 74 LEU A N 1
ATOM 565 C CA . LEU A 1 74 ? -11.010 2.082 22.880 1.00 98.12 74 LEU A CA 1
ATOM 566 C C . LEU A 1 74 ? -9.926 2.920 23.588 1.00 98.12 74 LEU A C 1
ATOM 568 O O . LEU A 1 74 ? -8.820 2.420 23.794 1.00 98.12 74 LEU A O 1
ATOM 572 N N . ARG A 1 75 ? -10.232 4.140 24.067 1.00 98.06 75 ARG A N 1
ATOM 573 C CA . ARG A 1 75 ? -9.292 4.946 24.885 1.00 98.06 75 ARG A CA 1
ATOM 574 C C . ARG A 1 75 ? -8.838 4.229 26.154 1.00 98.06 75 ARG A C 1
ATOM 576 O O . ARG A 1 75 ? -7.692 4.406 26.559 1.00 98.06 75 ARG A O 1
ATOM 583 N N . SER A 1 76 ? -9.682 3.387 26.754 1.00 97.44 76 SER A N 1
ATOM 584 C CA . SER A 1 76 ? -9.303 2.600 27.941 1.00 97.44 76 SER A CA 1
ATOM 585 C C . SER A 1 76 ? -8.164 1.607 27.662 1.00 97.44 76 SER A C 1
ATOM 587 O O . SER A 1 76 ? -7.415 1.242 28.568 1.00 97.44 76 SER A O 1
ATOM 589 N N . TYR A 1 77 ? -7.987 1.228 26.394 1.00 98.19 77 TYR A N 1
ATOM 590 C CA . TYR A 1 77 ? -6.927 0.346 25.923 1.00 98.19 77 TYR A CA 1
ATOM 591 C C . TYR A 1 77 ? -5.681 1.088 25.436 1.00 98.19 77 TYR A C 1
ATOM 593 O O . TYR A 1 77 ? -4.641 0.449 25.286 1.00 98.19 77 TYR A O 1
ATOM 601 N N . GLN A 1 78 ? -5.743 2.409 25.226 1.00 96.62 78 GLN A N 1
ATOM 602 C CA . GLN A 1 78 ? -4.688 3.180 24.557 1.00 96.62 78 GLN A CA 1
ATOM 603 C C . GLN A 1 78 ? -3.305 2.921 25.164 1.00 96.62 78 GLN A C 1
ATOM 605 O O . GLN A 1 78 ? -2.397 2.502 24.456 1.00 96.62 78 GLN A O 1
ATOM 610 N N . SER A 1 79 ? -3.162 3.047 26.489 1.00 97.62 79 SER A N 1
ATOM 611 C CA . SER A 1 79 ? -1.871 2.821 27.155 1.00 97.62 79 SER A CA 1
ATOM 612 C C . SER A 1 79 ? -1.323 1.404 26.953 1.00 97.62 79 SER A C 1
ATOM 614 O O . SER A 1 79 ? -0.107 1.251 26.878 1.00 97.62 79 SER A O 1
ATOM 616 N N . ARG A 1 80 ? -2.189 0.383 26.885 1.00 98.00 80 ARG A N 1
ATOM 617 C CA . ARG A 1 80 ? -1.788 -1.022 26.680 1.00 98.00 80 ARG A CA 1
ATOM 618 C C . ARG A 1 80 ? -1.399 -1.275 25.224 1.00 98.00 80 ARG A C 1
ATOM 620 O O . ARG A 1 80 ? -0.440 -1.992 24.957 1.00 98.00 80 ARG A O 1
ATOM 627 N N . VAL A 1 81 ? -2.109 -0.656 24.280 1.00 97.38 81 VAL A N 1
ATOM 628 C CA . VAL A 1 81 ? -1.761 -0.732 22.856 1.00 97.38 81 VAL A CA 1
ATOM 629 C C . VAL A 1 81 ? -0.420 -0.034 22.604 1.00 97.38 81 VAL A C 1
ATOM 631 O O . VAL A 1 81 ? 0.453 -0.611 21.959 1.00 97.38 81 VAL A O 1
ATOM 634 N N . SER A 1 82 ? -0.209 1.165 23.158 1.00 95.31 82 SER A N 1
ATOM 635 C CA . SER A 1 82 ? 1.053 1.908 23.017 1.00 95.31 82 SER A CA 1
ATOM 636 C C . SER A 1 82 ? 2.238 1.199 23.681 1.00 95.31 82 SER A C 1
ATOM 638 O O . SER A 1 82 ? 3.360 1.309 23.192 1.00 95.31 82 SER A O 1
ATOM 640 N N . SER A 1 83 ? 2.014 0.451 24.769 1.00 96.31 83 SER A N 1
ATOM 641 C CA . SER A 1 83 ? 3.052 -0.359 25.421 1.00 96.31 83 SER A CA 1
ATOM 642 C C . SER A 1 83 ? 3.247 -1.746 24.799 1.00 96.31 83 SER A C 1
ATOM 644 O O . SER A 1 83 ? 4.068 -2.514 25.297 1.00 96.31 83 SER A O 1
ATOM 646 N N . MET A 1 84 ? 2.533 -2.059 23.710 1.00 97.00 84 MET A N 1
ATOM 647 C CA . MET A 1 84 ? 2.584 -3.354 23.021 1.00 97.00 84 MET A CA 1
ATOM 648 C C . MET A 1 84 ? 2.279 -4.536 23.960 1.00 97.00 84 MET A C 1
ATOM 650 O O . MET A 1 84 ? 2.906 -5.593 23.872 1.00 97.00 84 MET A O 1
ATOM 654 N N . ASP A 1 85 ? 1.330 -4.352 24.884 1.00 96.75 85 ASP A N 1
ATOM 655 C CA . ASP A 1 85 ? 0.963 -5.338 25.903 1.00 96.75 85 ASP A CA 1
ATOM 656 C C . ASP A 1 85 ? 0.477 -6.653 25.272 1.00 96.75 85 ASP A C 1
ATOM 658 O O . ASP A 1 85 ? -0.611 -6.731 24.696 1.00 96.75 85 ASP A O 1
ATOM 662 N N . SER A 1 86 ? 1.272 -7.717 25.424 1.00 95.06 86 SER A N 1
ATOM 663 C CA . SER A 1 86 ? 0.997 -9.021 24.818 1.00 95.06 86 SER A CA 1
ATOM 664 C C . SER A 1 86 ? -0.269 -9.697 25.341 1.00 95.06 86 SER A C 1
ATOM 666 O O . SER A 1 86 ? -0.850 -10.531 24.645 1.00 95.06 86 SER A O 1
ATOM 668 N N . SER A 1 87 ? -0.753 -9.314 26.527 1.00 95.75 87 SER A N 1
ATOM 669 C CA . SER A 1 87 ? -1.997 -9.860 27.074 1.00 95.75 87 SER A CA 1
ATOM 670 C C . SER A 1 87 ? -3.236 -9.458 26.263 1.00 95.75 87 SER A C 1
ATOM 672 O O . SER A 1 87 ? -4.251 -10.153 26.329 1.00 95.75 87 SER A O 1
ATOM 674 N N . LEU A 1 88 ? -3.150 -8.401 25.441 1.00 96.31 88 LEU A N 1
ATOM 675 C CA . LEU A 1 88 ? -4.232 -7.975 24.547 1.00 96.31 88 LEU A CA 1
ATOM 676 C C . LEU A 1 88 ? -4.594 -9.024 23.488 1.00 96.31 88 LEU A C 1
ATOM 678 O O . LEU A 1 88 ? -5.713 -9.003 22.984 1.00 96.31 88 LEU A O 1
ATOM 682 N N . GLN A 1 89 ? -3.696 -9.967 23.182 1.00 94.38 89 GLN A N 1
ATOM 683 C CA . GLN A 1 89 ? -3.943 -11.050 22.221 1.00 94.38 89 GLN A CA 1
ATOM 684 C C . GLN A 1 89 ? -5.218 -11.848 22.520 1.00 94.38 89 GLN A C 1
ATOM 686 O O . GLN A 1 89 ? -5.897 -12.311 21.606 1.00 94.38 89 GLN A O 1
ATOM 691 N N . ASN A 1 90 ? -5.526 -12.024 23.806 1.00 93.75 90 ASN A N 1
ATOM 692 C CA . ASN A 1 90 ? -6.641 -12.844 24.274 1.00 93.75 90 ASN A CA 1
ATOM 693 C C . ASN A 1 90 ? -7.820 -11.999 24.783 1.00 93.75 90 ASN A C 1
ATOM 695 O O . ASN A 1 90 ? -8.792 -12.541 25.308 1.00 93.75 90 ASN A O 1
ATOM 699 N N . ASP A 1 91 ? -7.737 -10.675 24.652 1.00 96.62 91 ASP A N 1
ATOM 700 C CA . ASP A 1 91 ? -8.762 -9.750 25.113 1.00 96.62 91 ASP A CA 1
ATOM 701 C C . ASP A 1 91 ? -9.844 -9.608 24.028 1.00 96.62 91 ASP A C 1
ATOM 703 O O . ASP A 1 91 ? -9.663 -8.997 22.973 1.00 96.62 91 ASP A O 1
ATOM 707 N N . VAL A 1 92 ? -10.991 -10.246 24.263 1.00 96.56 92 VAL A N 1
ATOM 708 C CA . VAL A 1 92 ? -12.099 -10.278 23.294 1.00 96.56 92 VAL A CA 1
ATOM 709 C C . VAL A 1 92 ? -12.720 -8.891 23.108 1.00 96.56 92 VAL A C 1
ATOM 711 O O . VAL A 1 92 ? -13.212 -8.578 22.024 1.00 96.56 92 VAL A O 1
ATOM 714 N N . THR A 1 93 ? -12.664 -8.041 24.133 1.00 97.81 93 THR A N 1
ATOM 715 C CA . THR A 1 93 ? -13.266 -6.708 24.100 1.00 97.81 93 THR A CA 1
ATOM 716 C C . THR A 1 93 ? -12.489 -5.783 23.171 1.00 97.81 93 THR A C 1
ATOM 718 O O . THR A 1 93 ? -13.098 -5.161 22.303 1.00 97.81 93 THR A O 1
ATOM 721 N N . ILE A 1 94 ? -11.153 -5.725 23.269 1.00 97.38 94 ILE A N 1
ATOM 722 C CA . ILE A 1 94 ? -10.368 -4.905 22.328 1.00 97.38 94 ILE A CA 1
ATOM 723 C C . ILE A 1 94 ? -10.499 -5.416 20.891 1.00 97.38 94 ILE A C 1
ATOM 725 O O . ILE A 1 94 ? -10.602 -4.612 19.967 1.00 97.38 94 ILE A O 1
ATOM 729 N N . LYS A 1 95 ? -10.551 -6.740 20.689 1.00 97.38 95 LYS A N 1
ATOM 730 C CA . LYS A 1 95 ? -10.812 -7.323 19.368 1.00 97.38 95 LYS A CA 1
ATOM 731 C C . LYS A 1 95 ? -12.122 -6.792 18.788 1.00 97.38 95 LYS A C 1
ATOM 733 O O . LYS A 1 95 ? -12.135 -6.341 17.646 1.00 97.38 95 LYS A O 1
ATOM 738 N N . GLN A 1 96 ? -13.200 -6.839 19.569 1.00 98.00 96 GLN A N 1
ATOM 739 C CA . GLN A 1 96 ? -14.511 -6.376 19.126 1.00 98.00 96 GLN A CA 1
ATOM 740 C C . GLN A 1 96 ? -14.506 -4.870 18.830 1.00 98.00 96 GLN A C 1
ATOM 742 O O . GLN A 1 96 ? -14.970 -4.469 17.769 1.00 98.00 96 GLN A O 1
ATOM 747 N N . LEU A 1 97 ? -13.897 -4.057 19.698 1.00 98.44 97 LEU A N 1
ATOM 748 C CA . LEU A 1 97 ? -13.778 -2.611 19.486 1.00 98.44 97 LEU A CA 1
ATOM 749 C C . LEU A 1 97 ? -12.985 -2.262 18.223 1.00 98.44 97 LEU A C 1
ATOM 751 O O . LEU A 1 97 ? -13.351 -1.329 17.520 1.00 98.44 97 LEU A O 1
ATOM 755 N N . LEU A 1 98 ? -11.911 -2.995 17.917 1.00 98.19 98 LEU A N 1
ATOM 756 C CA . LEU A 1 98 ? -11.145 -2.788 16.685 1.00 98.19 98 LEU A CA 1
ATOM 757 C C . LEU A 1 98 ? -11.959 -3.174 15.445 1.00 98.19 98 LEU A C 1
ATOM 759 O O . LEU A 1 98 ? -11.951 -2.440 14.463 1.00 98.19 98 LEU A O 1
ATOM 763 N N . ILE A 1 99 ? -12.688 -4.293 15.491 1.00 96.94 99 ILE A N 1
ATOM 764 C CA . ILE A 1 99 ? -13.569 -4.710 14.391 1.00 96.94 99 ILE A CA 1
ATOM 765 C C . ILE A 1 99 ? -14.685 -3.683 14.165 1.00 96.94 99 ILE A C 1
ATOM 767 O O . ILE A 1 99 ? -14.942 -3.335 13.021 1.00 96.94 99 ILE A O 1
ATOM 771 N N . GLU A 1 100 ? -15.313 -3.173 15.226 1.00 97.25 100 GLU A N 1
ATOM 772 C CA . GLU A 1 100 ? -16.349 -2.135 15.127 1.00 97.25 100 GLU A CA 1
ATOM 773 C C . GLU A 1 100 ? -15.781 -0.810 14.622 1.00 97.25 100 GLU A C 1
ATOM 775 O O . GLU A 1 100 ? -16.363 -0.181 13.742 1.00 97.25 100 GLU A O 1
ATOM 780 N N . ALA A 1 101 ? -14.613 -0.406 15.127 1.00 97.88 101 ALA A N 1
ATOM 781 C CA . ALA A 1 101 ? -13.968 0.823 14.693 1.00 97.88 101 ALA A CA 1
ATOM 782 C C . ALA A 1 101 ? -13.651 0.792 13.196 1.00 97.88 101 ALA A C 1
ATOM 784 O O . ALA A 1 101 ? -13.700 1.830 12.557 1.00 97.88 101 ALA A O 1
ATOM 785 N N . ALA A 1 102 ? -13.346 -0.370 12.611 1.00 96.38 102 ALA A N 1
ATOM 786 C CA . ALA A 1 102 ? -13.059 -0.494 11.183 1.00 96.38 102 ALA A CA 1
ATOM 787 C C . ALA A 1 102 ? -14.209 -0.062 10.254 1.00 96.38 102 ALA A C 1
ATOM 789 O O . ALA A 1 102 ? -13.953 0.301 9.101 1.00 96.38 102 ALA A O 1
ATOM 790 N N . ASP A 1 103 ? -15.450 -0.092 10.742 1.00 95.06 103 ASP A N 1
ATOM 791 C CA . ASP A 1 103 ? -16.614 0.400 10.004 1.00 95.06 103 ASP A CA 1
ATOM 792 C C . ASP A 1 103 ? -16.735 1.936 10.082 1.00 95.06 103 ASP A C 1
ATOM 794 O O . ASP A 1 103 ? -17.466 2.536 9.290 1.00 95.06 103 ASP A O 1
ATOM 798 N N . GLU A 1 104 ? -15.994 2.594 10.985 1.00 95.75 104 GLU A N 1
ATOM 799 C CA . GLU A 1 104 ? -15.962 4.053 11.099 1.00 95.75 104 GLU A CA 1
ATOM 800 C C . GLU A 1 104 ? -15.025 4.692 10.056 1.00 95.75 104 GLU A C 1
ATOM 802 O O . GLU A 1 104 ? -13.857 4.293 9.932 1.00 95.75 104 GLU A O 1
ATOM 807 N N . PRO A 1 105 ? -15.479 5.745 9.349 1.00 94.50 105 PRO A N 1
ATOM 808 C CA . PRO A 1 105 ? -14.652 6.528 8.429 1.00 94.50 105 PRO A CA 1
ATOM 809 C C . PRO A 1 105 ? -13.299 6.952 9.001 1.00 94.50 105 PRO A C 1
ATOM 811 O O . PRO A 1 105 ? -12.271 6.870 8.331 1.00 94.50 105 PRO A O 1
ATOM 814 N N . GLU A 1 106 ? -13.282 7.395 10.253 1.00 97.00 106 GLU A N 1
ATOM 815 C CA . GLU A 1 106 ? -12.111 7.925 10.940 1.00 97.00 106 GLU A CA 1
ATOM 816 C C . GLU A 1 106 ? -11.026 6.859 11.119 1.00 97.00 106 GLU A C 1
ATOM 818 O O . GLU A 1 106 ? -9.837 7.171 11.030 1.00 97.00 106 GLU A O 1
ATOM 823 N N . MET A 1 107 ? -11.417 5.601 11.340 1.00 97.44 107 MET A N 1
ATOM 824 C CA . MET A 1 107 ? -10.487 4.476 11.433 1.00 97.44 107 MET A CA 1
ATOM 825 C C . MET A 1 107 ? -9.953 4.088 10.055 1.00 97.44 107 MET A C 1
ATOM 827 O O . MET A 1 107 ? -8.767 3.790 9.921 1.00 97.44 107 MET A O 1
ATOM 831 N N . GLN A 1 108 ? -10.800 4.114 9.024 1.00 95.50 108 GLN A N 1
ATOM 832 C CA . GLN A 1 108 ? -10.373 3.846 7.648 1.00 95.50 108 GLN A CA 1
ATOM 833 C C . GLN A 1 108 ? -9.346 4.888 7.189 1.00 95.50 108 GLN A C 1
ATOM 835 O O . GLN A 1 108 ? -8.268 4.527 6.713 1.00 95.50 108 GLN A O 1
ATOM 840 N N . ILE A 1 109 ? -9.623 6.169 7.460 1.00 94.25 109 ILE A N 1
ATOM 841 C CA . ILE A 1 109 ? -8.687 7.280 7.248 1.00 94.25 109 ILE A CA 1
ATOM 842 C C . ILE A 1 109 ? -7.407 7.063 8.061 1.00 94.25 109 ILE A C 1
ATOM 844 O O . ILE A 1 109 ? -6.319 7.205 7.519 1.00 94.25 109 ILE A O 1
ATOM 848 N N . ALA A 1 110 ? -7.494 6.681 9.339 1.00 97.00 110 ALA A N 1
ATOM 849 C CA . ALA A 1 110 ? -6.309 6.451 10.167 1.00 97.00 110 ALA A CA 1
ATOM 850 C C . ALA A 1 110 ? -5.396 5.336 9.622 1.00 97.00 110 ALA A C 1
ATOM 852 O O . ALA A 1 110 ? -4.170 5.473 9.667 1.00 97.00 110 ALA A O 1
ATOM 853 N N . GLN A 1 111 ? -5.978 4.250 9.102 1.00 96.44 111 GLN A N 1
ATOM 854 C CA . GLN A 1 111 ? -5.233 3.168 8.454 1.00 96.44 111 GLN A CA 1
ATOM 855 C C . GLN A 1 111 ? -4.574 3.641 7.151 1.00 96.44 111 GLN A C 1
ATOM 857 O O . GLN A 1 111 ? -3.378 3.409 6.943 1.00 96.44 111 GLN A O 1
ATOM 862 N N . ASP A 1 112 ? -5.331 4.331 6.297 1.00 95.06 112 ASP A N 1
ATOM 863 C CA . ASP A 1 112 ? -4.837 4.817 5.009 1.00 95.06 112 ASP A CA 1
ATOM 864 C C . ASP A 1 112 ? -3.773 5.910 5.173 1.00 95.06 112 ASP A C 1
ATOM 866 O O . ASP A 1 112 ? -2.767 5.875 4.464 1.00 95.06 112 ASP A O 1
ATOM 870 N N . ASP A 1 113 ? -3.929 6.831 6.130 1.00 95.19 113 ASP A N 1
ATOM 871 C CA . ASP A 1 113 ? -2.952 7.876 6.466 1.00 95.19 113 ASP A CA 1
ATOM 872 C C . ASP A 1 113 ? -1.603 7.256 6.842 1.00 95.19 113 ASP A C 1
ATOM 874 O O . ASP A 1 113 ? -0.552 7.670 6.345 1.00 95.19 113 ASP A O 1
ATOM 878 N N . LEU A 1 114 ? -1.619 6.237 7.712 1.00 95.62 114 LEU A N 1
ATOM 879 C CA . LEU A 1 114 ? -0.389 5.619 8.200 1.00 95.62 114 LEU A CA 1
ATOM 880 C C . LEU A 1 114 ? 0.371 4.919 7.067 1.00 95.62 114 LEU A C 1
ATOM 882 O O . LEU A 1 114 ? 1.598 5.015 6.989 1.00 95.62 114 LEU A O 1
ATOM 886 N N . VAL A 1 115 ? -0.343 4.219 6.185 1.00 95.50 115 VAL A N 1
ATOM 887 C CA . VAL A 1 115 ? 0.270 3.527 5.041 1.00 95.50 115 VAL A CA 1
ATOM 888 C C . VAL A 1 115 ? 0.701 4.506 3.965 1.00 95.50 115 VAL A C 1
ATOM 890 O O . VAL A 1 115 ? 1.758 4.327 3.352 1.00 95.50 115 VAL A O 1
ATOM 893 N N . THR A 1 116 ? -0.059 5.583 3.789 1.00 96.12 116 THR A N 1
ATOM 894 C CA . THR A 1 116 ? 0.310 6.666 2.885 1.00 96.12 116 THR A CA 1
ATOM 895 C C . THR A 1 116 ? 1.636 7.284 3.319 1.00 96.12 116 THR A C 1
ATOM 897 O O . THR A 1 116 ? 2.585 7.304 2.537 1.00 96.12 116 THR A O 1
ATOM 900 N N . ALA A 1 117 ? 1.748 7.689 4.585 1.00 95.88 117 ALA A N 1
ATOM 901 C CA . ALA A 1 117 ? 2.944 8.336 5.114 1.00 95.88 117 ALA A CA 1
ATOM 902 C C . ALA A 1 117 ? 4.185 7.428 5.093 1.00 95.88 117 ALA A C 1
ATOM 904 O O . ALA A 1 117 ? 5.278 7.884 4.757 1.00 95.88 117 ALA A O 1
ATOM 905 N N . ASN A 1 118 ? 4.032 6.147 5.443 1.00 95.00 118 ASN A N 1
ATOM 906 C CA . ASN A 1 118 ? 5.176 5.248 5.626 1.00 95.00 118 ASN A CA 1
ATOM 907 C C . ASN A 1 118 ? 5.612 4.513 4.352 1.00 95.00 118 ASN A C 1
ATOM 909 O O . ASN A 1 118 ? 6.765 4.086 4.277 1.00 95.00 118 ASN A O 1
ATOM 913 N N . PHE A 1 119 ? 4.722 4.344 3.369 1.00 96.62 119 PHE A N 1
ATOM 914 C CA . PHE A 1 119 ? 5.001 3.523 2.185 1.00 96.62 119 PHE A CA 1
ATOM 915 C C . PHE A 1 119 ? 4.699 4.247 0.876 1.00 96.62 119 PHE A C 1
ATOM 917 O O . PHE A 1 119 ? 5.594 4.349 0.038 1.00 96.62 119 PHE A O 1
ATOM 924 N N . TRP A 1 120 ? 3.489 4.790 0.702 1.00 97.62 120 TRP A N 1
ATOM 925 C CA . TRP A 1 120 ? 3.114 5.455 -0.554 1.00 97.62 120 TRP A CA 1
ATOM 926 C C . TRP A 1 120 ? 3.955 6.699 -0.828 1.00 97.62 120 TRP A C 1
ATOM 928 O O . TRP A 1 120 ? 4.577 6.785 -1.880 1.00 97.62 120 TRP A O 1
ATOM 938 N N . SER A 1 121 ? 4.020 7.648 0.109 1.00 97.38 121 SER A N 1
ATOM 939 C CA . SER A 1 121 ? 4.741 8.908 -0.093 1.00 97.38 121 SER A CA 1
ATOM 940 C C . SER A 1 121 ? 6.241 8.694 -0.345 1.00 97.38 121 SER A C 1
ATOM 942 O O . SER A 1 121 ? 6.764 9.294 -1.285 1.00 97.38 121 SER A O 1
ATOM 944 N N . PRO A 1 122 ? 6.953 7.810 0.389 1.00 97.88 122 PRO A N 1
ATOM 945 C CA . PRO A 1 122 ? 8.333 7.467 0.047 1.00 97.88 122 PRO A CA 1
ATOM 946 C C . PRO A 1 122 ? 8.485 6.796 -1.326 1.00 97.88 122 PRO A C 1
ATOM 948 O O . PRO A 1 122 ? 9.413 7.133 -2.064 1.00 97.88 122 PRO A O 1
ATOM 951 N N . ALA A 1 123 ? 7.583 5.874 -1.686 1.00 97.75 123 ALA A N 1
ATOM 952 C CA . ALA A 1 123 ? 7.606 5.207 -2.988 1.00 97.75 123 ALA A CA 1
ATOM 953 C C . ALA A 1 123 ? 7.372 6.203 -4.134 1.00 97.75 123 ALA A C 1
ATOM 955 O O . ALA A 1 123 ? 8.135 6.210 -5.100 1.00 97.75 123 ALA A O 1
ATOM 956 N N . LEU A 1 124 ? 6.385 7.092 -3.988 1.00 97.31 124 LEU A N 1
ATOM 957 C CA . LEU A 1 124 ? 6.082 8.157 -4.940 1.00 97.31 124 LEU A CA 1
ATOM 958 C C . LEU A 1 124 ? 7.257 9.128 -5.078 1.00 97.31 124 LEU A C 1
ATOM 960 O O . LEU A 1 124 ? 7.687 9.397 -6.190 1.00 97.31 124 LEU A O 1
ATOM 964 N N . SER A 1 125 ? 7.868 9.566 -3.975 1.00 96.88 125 SER A N 1
ATOM 965 C CA . SER A 1 125 ? 9.059 10.426 -4.033 1.00 96.88 125 SER A CA 1
ATOM 966 C C . SER A 1 125 ? 10.235 9.747 -4.757 1.00 96.88 125 SER A C 1
ATOM 968 O O . SER A 1 125 ? 10.964 10.377 -5.528 1.00 96.88 125 SER A O 1
ATOM 970 N N . SER A 1 126 ? 10.414 8.437 -4.553 1.00 96.31 126 SER A N 1
ATOM 971 C CA . SER A 1 126 ? 11.417 7.640 -5.272 1.00 96.31 126 SER A CA 1
ATOM 972 C C . SER A 1 126 ? 11.108 7.524 -6.773 1.00 96.31 126 SER A C 1
ATOM 974 O O . SER A 1 126 ? 12.041 7.507 -7.584 1.00 96.31 126 SER A O 1
ATOM 976 N N . ALA A 1 127 ? 9.822 7.465 -7.132 1.00 97.12 127 ALA A N 1
ATOM 977 C CA . ALA A 1 127 ? 9.328 7.445 -8.504 1.00 97.12 127 ALA A CA 1
ATOM 978 C C . ALA A 1 127 ? 9.531 8.797 -9.204 1.00 97.12 127 ALA A C 1
ATOM 980 O O . ALA A 1 127 ? 10.129 8.851 -10.278 1.00 97.12 127 ALA A O 1
ATOM 981 N N . GLU A 1 128 ? 9.143 9.894 -8.553 1.00 95.88 128 GLU A N 1
ATOM 982 C CA . GLU A 1 128 ? 9.299 11.267 -9.046 1.00 95.88 128 GLU A CA 1
ATOM 983 C C . GLU A 1 128 ? 10.761 11.612 -9.327 1.00 95.88 128 GLU A C 1
ATOM 985 O O . GLU A 1 128 ? 11.077 12.171 -10.378 1.00 95.88 128 GLU A O 1
ATOM 990 N N . ALA A 1 129 ? 11.676 11.214 -8.436 1.00 95.62 129 ALA A N 1
ATOM 991 C CA . ALA A 1 129 ? 13.112 11.419 -8.631 1.00 95.62 129 ALA A CA 1
ATOM 992 C C . ALA A 1 129 ? 13.650 10.746 -9.908 1.00 95.62 129 ALA A C 1
ATOM 994 O O . ALA A 1 129 ? 14.680 11.160 -10.431 1.00 95.62 129 ALA A O 1
ATOM 995 N N . ARG A 1 130 ? 12.957 9.716 -10.406 1.00 96.50 130 ARG A N 1
ATOM 996 C CA . ARG A 1 130 ? 13.269 8.984 -11.641 1.00 96.50 130 ARG A CA 1
ATOM 997 C C . ARG A 1 130 ? 12.341 9.343 -12.799 1.00 96.50 130 ARG A C 1
ATOM 999 O O . ARG A 1 130 ? 12.479 8.778 -13.879 1.00 96.50 130 ARG A O 1
ATOM 1006 N N . GLY A 1 131 ? 11.417 10.281 -12.604 1.00 95.94 131 GLY A N 1
ATOM 1007 C CA . GLY A 1 131 ? 10.416 10.634 -13.606 1.00 95.94 131 GLY A CA 1
ATOM 1008 C C . GLY A 1 131 ? 9.504 9.469 -14.001 1.00 95.94 131 GLY A C 1
ATOM 1009 O O . GLY A 1 131 ? 9.071 9.441 -15.146 1.00 95.94 131 GLY A O 1
ATOM 1010 N N . LEU A 1 132 ? 9.253 8.522 -13.090 1.00 96.50 132 LEU A N 1
ATOM 1011 C CA . LEU A 1 132 ? 8.329 7.410 -13.322 1.00 96.50 132 LEU A CA 1
ATOM 1012 C C . LEU A 1 132 ? 6.899 7.901 -13.102 1.00 96.50 132 LEU A C 1
ATOM 1014 O O . LEU A 1 132 ? 6.588 8.443 -12.038 1.00 96.50 132 LEU A O 1
ATOM 1018 N N . ILE A 1 133 ? 6.042 7.721 -14.101 1.00 96.31 133 ILE A N 1
ATOM 1019 C CA . ILE A 1 133 ? 4.690 8.288 -14.124 1.00 96.31 133 ILE A CA 1
ATOM 1020 C C . ILE A 1 133 ? 3.600 7.249 -14.381 1.00 96.31 133 ILE A C 1
ATOM 1022 O O . ILE A 1 133 ? 2.417 7.556 -14.212 1.00 96.31 133 ILE A O 1
ATOM 1026 N N . HIS A 1 134 ? 3.947 6.033 -14.804 1.00 97.81 134 HIS A N 1
ATOM 1027 C CA . HIS A 1 134 ? 2.935 5.040 -15.128 1.00 97.81 134 HIS A CA 1
ATOM 1028 C C . HIS A 1 134 ? 2.222 4.533 -13.865 1.00 97.81 134 HIS A C 1
ATOM 1030 O O . HIS A 1 134 ? 2.879 4.132 -12.901 1.00 97.81 134 HIS A O 1
ATOM 1036 N N . PRO A 1 135 ? 0.876 4.472 -13.868 1.00 98.44 135 PRO A N 1
ATOM 1037 C CA . PRO A 1 135 ? 0.097 3.898 -12.772 1.00 98.44 135 PRO A CA 1
ATOM 1038 C C . PRO A 1 135 ? 0.571 2.508 -12.335 1.00 98.44 135 PRO A C 1
ATOM 1040 O O . PRO A 1 135 ? 0.640 2.242 -11.135 1.00 98.44 135 PRO A O 1
ATOM 1043 N N . LEU A 1 136 ? 0.947 1.646 -13.289 1.00 98.75 136 LEU A N 1
ATOM 1044 C CA . LEU A 1 136 ? 1.495 0.321 -12.991 1.00 98.75 136 LEU A CA 1
ATOM 1045 C C . LEU A 1 136 ? 2.822 0.407 -12.218 1.00 98.75 136 LEU A C 1
ATOM 1047 O O . LEU A 1 136 ? 3.001 -0.309 -11.233 1.00 98.75 136 LEU A O 1
ATOM 1051 N N . SER A 1 137 ? 3.725 1.312 -12.612 1.00 98.62 137 SER A N 1
ATOM 1052 C CA . SER A 1 137 ? 4.998 1.554 -11.922 1.00 98.62 137 SER A CA 1
ATOM 1053 C C . SER A 1 137 ? 4.776 2.015 -10.485 1.00 98.62 137 SER A C 1
ATOM 1055 O O . SER A 1 137 ? 5.380 1.472 -9.561 1.00 98.62 137 SER A O 1
ATOM 1057 N N . LEU A 1 138 ? 3.877 2.984 -10.278 1.00 98.62 138 LEU A N 1
ATOM 1058 C CA . LEU A 1 138 ? 3.563 3.510 -8.946 1.00 98.62 138 LEU A CA 1
ATOM 1059 C C . LEU A 1 138 ? 2.970 2.424 -8.038 1.00 98.62 138 LEU A C 1
ATOM 1061 O O . LEU A 1 138 ? 3.390 2.276 -6.888 1.00 98.62 138 LEU A O 1
ATOM 1065 N N . ALA A 1 139 ? 2.040 1.623 -8.565 1.00 98.69 139 ALA A N 1
ATOM 1066 C CA . ALA A 1 139 ? 1.424 0.535 -7.816 1.00 98.69 139 ALA A CA 1
ATOM 1067 C C . ALA A 1 139 ? 2.431 -0.570 -7.454 1.00 98.69 139 ALA A C 1
ATOM 1069 O O . ALA A 1 139 ? 2.465 -1.018 -6.305 1.00 98.69 139 ALA A O 1
ATOM 1070 N N . PHE A 1 140 ? 3.311 -0.942 -8.390 1.00 98.75 140 PHE A N 1
ATOM 1071 C CA . PHE A 1 140 ? 4.400 -1.887 -8.140 1.00 98.75 140 PHE A CA 1
ATOM 1072 C C . PHE A 1 140 ? 5.347 -1.393 -7.039 1.00 98.75 140 PHE A C 1
ATOM 1074 O O . PHE A 1 140 ? 5.728 -2.168 -6.156 1.00 98.75 140 PHE A O 1
ATOM 1081 N N . LEU A 1 141 ? 5.743 -0.117 -7.079 1.00 98.62 141 LEU A N 1
ATOM 1082 C CA . LEU A 1 141 ? 6.653 0.460 -6.088 1.00 98.62 141 LEU A CA 1
ATOM 1083 C C . LEU A 1 141 ? 6.029 0.494 -4.699 1.00 98.62 141 LEU A C 1
ATOM 1085 O O . LEU A 1 141 ? 6.702 0.159 -3.727 1.00 98.62 141 LEU A O 1
ATOM 1089 N N . PHE A 1 142 ? 4.744 0.827 -4.602 1.00 98.50 142 PHE A N 1
ATOM 1090 C CA . PHE A 1 142 ? 4.016 0.762 -3.342 1.00 98.50 142 PHE A CA 1
ATOM 1091 C C . PHE A 1 142 ? 3.966 -0.659 -2.767 1.00 98.50 142 PHE A C 1
ATOM 1093 O O . PHE A 1 142 ? 4.341 -0.868 -1.615 1.00 98.50 142 PHE A O 1
ATOM 1100 N N . ASP A 1 143 ? 3.556 -1.650 -3.561 1.00 98.25 143 ASP A N 1
ATOM 1101 C CA . ASP A 1 143 ? 3.497 -3.049 -3.116 1.00 98.25 143 ASP A CA 1
ATOM 1102 C C . ASP A 1 143 ? 4.881 -3.573 -2.699 1.00 98.25 143 ASP A C 1
ATOM 1104 O O . ASP A 1 143 ? 5.033 -4.263 -1.688 1.00 98.25 143 ASP A O 1
ATOM 1108 N N . THR A 1 144 ? 5.918 -3.181 -3.441 1.00 98.19 144 THR A N 1
ATOM 1109 C CA . THR A 1 144 ? 7.310 -3.496 -3.106 1.00 98.19 144 THR A CA 1
ATOM 1110 C C . THR A 1 144 ? 7.741 -2.819 -1.806 1.00 98.19 144 THR A C 1
ATOM 1112 O O . THR A 1 144 ? 8.409 -3.452 -0.990 1.00 98.19 144 THR A O 1
ATOM 1115 N N . ALA A 1 145 ? 7.342 -1.564 -1.581 1.00 97.81 145 ALA A N 1
ATOM 1116 C CA . ALA A 1 145 ? 7.620 -0.830 -0.352 1.00 97.81 145 ALA A CA 1
ATOM 1117 C C . ALA A 1 145 ? 6.953 -1.473 0.868 1.00 97.81 145 ALA A C 1
ATOM 1119 O O . ALA A 1 145 ? 7.572 -1.541 1.928 1.00 97.81 145 ALA A O 1
ATOM 1120 N N . VAL A 1 146 ? 5.732 -1.988 0.724 1.00 95.19 146 VAL A N 1
ATOM 1121 C CA . VAL A 1 146 ? 5.049 -2.723 1.798 1.00 95.19 146 VAL A CA 1
ATOM 1122 C C . VAL A 1 146 ? 5.779 -4.035 2.110 1.00 95.19 146 VAL A C 1
ATOM 1124 O O . VAL A 1 146 ? 6.049 -4.316 3.275 1.00 95.19 146 VAL A O 1
ATOM 1127 N N . GLN A 1 147 ? 6.180 -4.810 1.094 1.00 94.50 147 GLN A N 1
ATOM 1128 C CA . GLN A 1 147 ? 6.809 -6.122 1.313 1.00 94.50 147 GLN A CA 1
ATOM 1129 C C . GLN A 1 147 ? 8.292 -6.057 1.730 1.00 94.50 147 GLN A C 1
ATOM 1131 O O . GLN A 1 147 ? 8.756 -6.897 2.501 1.00 94.50 147 GLN A O 1
ATOM 1136 N N . HIS A 1 148 ? 9.057 -5.100 1.201 1.00 94.69 148 HIS A N 1
ATOM 1137 C CA . HIS A 1 148 ? 10.516 -5.018 1.365 1.00 94.69 148 HIS A CA 1
ATOM 1138 C C . HIS A 1 148 ? 10.995 -3.734 2.058 1.00 94.69 148 HIS A C 1
ATOM 1140 O O . HIS A 1 148 ? 12.200 -3.556 2.253 1.00 94.69 148 HIS A O 1
ATOM 1146 N N . GLY A 1 149 ? 10.076 -2.847 2.437 1.00 94.94 149 GLY A N 1
ATOM 1147 C CA . GLY A 1 149 ? 10.370 -1.530 2.993 1.00 94.94 149 GLY A CA 1
ATOM 1148 C C . GLY A 1 149 ? 10.500 -0.433 1.920 1.00 94.94 149 GLY A C 1
ATOM 1149 O O . GLY A 1 149 ? 10.883 -0.708 0.778 1.00 94.94 149 GLY A O 1
ATOM 1150 N N . PRO A 1 150 ? 10.241 0.840 2.282 1.00 93.06 150 PRO A N 1
ATOM 1151 C CA . PRO A 1 150 ? 10.176 1.970 1.343 1.00 93.06 150 PRO A CA 1
ATOM 1152 C C . PRO A 1 150 ? 11.498 2.308 0.636 1.00 93.06 150 PRO A C 1
ATOM 1154 O O . PRO A 1 150 ? 11.501 3.030 -0.356 1.00 93.06 150 PRO A O 1
ATOM 1157 N N . TYR A 1 151 ? 12.623 1.780 1.121 1.00 93.69 151 TYR A N 1
ATOM 1158 C CA . TYR A 1 151 ? 13.963 2.009 0.569 1.00 93.69 151 TYR A CA 1
ATOM 1159 C C . TYR A 1 151 ? 14.570 0.737 -0.042 1.00 93.69 151 TYR A C 1
ATOM 1161 O O . TYR A 1 151 ? 15.777 0.507 0.049 1.00 93.69 151 TYR A O 1
ATOM 1169 N N . HIS A 1 152 ? 13.733 -0.120 -0.629 1.00 96.69 152 HIS A N 1
ATOM 1170 C CA . HIS A 1 152 ? 14.176 -1.341 -1.298 1.00 96.69 152 HIS A CA 1
ATOM 1171 C C . HIS A 1 152 ? 15.225 -1.070 -2.396 1.00 96.69 152 HIS A C 1
ATOM 1173 O O . HIS A 1 152 ? 15.251 -0.023 -3.043 1.00 96.69 152 HIS A O 1
ATOM 1179 N N . HIS A 1 153 ? 16.081 -2.056 -2.660 1.00 97.19 153 HIS A N 1
ATOM 1180 C CA . HIS A 1 153 ? 17.225 -1.906 -3.566 1.00 97.19 153 HIS A CA 1
ATOM 1181 C C . HIS A 1 153 ? 16.904 -2.185 -5.045 1.00 97.19 153 HIS A C 1
ATOM 1183 O O . HIS A 1 153 ? 17.741 -1.935 -5.904 1.00 97.19 153 HIS A O 1
ATOM 1189 N N . PHE A 1 154 ? 15.705 -2.681 -5.378 1.00 98.31 154 PHE A N 1
ATOM 1190 C CA . PHE A 1 154 ? 15.385 -3.117 -6.749 1.00 98.31 154 PHE A CA 1
ATOM 1191 C C . PHE A 1 154 ? 15.512 -2.027 -7.821 1.00 98.31 154 PHE A C 1
ATOM 1193 O O . PHE A 1 154 ? 15.951 -2.337 -8.923 1.00 98.31 154 PHE A O 1
ATOM 1200 N N . LEU A 1 155 ? 15.198 -0.764 -7.505 1.00 97.69 155 LEU A N 1
ATOM 1201 C CA . LEU A 1 155 ? 15.413 0.334 -8.454 1.00 97.69 155 LEU A CA 1
ATOM 1202 C C . LEU A 1 155 ? 16.900 0.610 -8.676 1.00 97.69 155 LEU A C 1
ATOM 1204 O O . LEU A 1 155 ? 17.316 0.815 -9.806 1.00 97.69 155 LEU A O 1
ATOM 1208 N N . VAL A 1 156 ? 17.704 0.567 -7.611 1.00 97.12 156 VAL A N 1
ATOM 1209 C CA . VAL A 1 156 ? 19.159 0.758 -7.704 1.00 97.12 156 VAL A CA 1
ATOM 1210 C C . VAL A 1 156 ? 19.796 -0.367 -8.511 1.00 97.12 156 VAL A C 1
ATOM 1212 O O . VAL A 1 156 ? 20.592 -0.117 -9.404 1.00 97.12 156 VAL A O 1
ATOM 1215 N N . ASN A 1 157 ? 19.382 -1.610 -8.277 1.00 98.25 157 ASN A N 1
ATOM 1216 C CA . ASN A 1 157 ? 19.884 -2.741 -9.049 1.00 98.25 157 ASN A CA 1
ATOM 1217 C C . ASN A 1 157 ? 19.463 -2.675 -10.530 1.00 98.25 157 ASN A C 1
ATOM 1219 O O . ASN A 1 157 ? 20.187 -3.174 -11.395 1.00 98.25 157 ASN A O 1
ATOM 1223 N N . ALA A 1 158 ? 18.299 -2.091 -10.839 1.00 97.88 158 ALA A N 1
ATOM 1224 C CA . ALA A 1 158 ? 17.896 -1.829 -12.217 1.00 97.88 158 ALA A CA 1
ATOM 1225 C C . ALA A 1 158 ? 18.791 -0.751 -12.852 1.00 97.88 158 ALA A C 1
ATOM 1227 O O . ALA A 1 158 ? 19.304 -0.979 -13.943 1.00 97.88 158 ALA A O 1
ATOM 1228 N N . GLU A 1 159 ? 19.063 0.352 -12.146 1.00 97.44 159 GLU A N 1
ATOM 1229 C CA . GLU A 1 159 ? 20.012 1.394 -12.581 1.00 97.44 159 GLU A CA 1
ATOM 1230 C C . GLU A 1 159 ? 21.393 0.798 -12.892 1.00 97.44 159 GLU A C 1
ATOM 1232 O O . GLU A 1 159 ? 21.920 0.978 -13.991 1.00 97.44 159 GLU A O 1
ATOM 1237 N N . ASP A 1 160 ? 21.925 -0.004 -11.966 1.00 97.69 160 ASP A N 1
ATOM 1238 C CA . ASP A 1 160 ? 23.211 -0.687 -12.121 1.00 97.69 160 ASP A CA 1
ATOM 1239 C C . ASP A 1 160 ? 23.205 -1.635 -13.337 1.00 97.69 160 ASP A C 1
ATOM 1241 O O . ASP A 1 160 ? 24.199 -1.736 -14.053 1.00 97.69 160 ASP A O 1
ATOM 1245 N N . SER A 1 161 ? 22.074 -2.295 -13.619 1.00 97.81 161 SER A N 1
ATOM 1246 C CA . SER A 1 161 ? 21.937 -3.201 -14.771 1.00 97.81 161 SER A CA 1
ATOM 1247 C C . SER A 1 161 ? 21.965 -2.481 -16.120 1.00 97.81 161 SER A C 1
ATOM 1249 O O . SER A 1 161 ? 22.373 -3.084 -17.111 1.00 97.81 161 SER A O 1
ATOM 1251 N N . PHE A 1 162 ? 21.523 -1.223 -16.168 1.00 97.19 162 PHE A N 1
ATOM 1252 C CA . PHE A 1 162 ? 21.587 -0.383 -17.366 1.00 97.19 162 PHE A CA 1
ATOM 1253 C C . PHE A 1 162 ? 22.857 0.478 -17.423 1.00 97.19 162 PHE A C 1
ATOM 1255 O O . PHE A 1 162 ? 23.095 1.148 -18.425 1.00 97.19 162 PHE A O 1
ATOM 1262 N N . GLY A 1 163 ? 23.680 0.470 -16.369 1.00 96.75 163 GLY A N 1
ATOM 1263 C CA . GLY A 1 163 ? 24.864 1.323 -16.273 1.00 96.75 163 GLY A CA 1
ATOM 1264 C C . GLY A 1 163 ? 24.528 2.814 -16.186 1.00 96.75 163 GLY A C 1
ATOM 1265 O O . GLY A 1 163 ? 25.338 3.643 -16.602 1.00 96.75 163 GLY A O 1
ATOM 1266 N N . ILE A 1 164 ? 23.344 3.161 -15.669 1.00 95.62 164 ILE A N 1
ATOM 1267 C CA . ILE A 1 164 ? 22.895 4.553 -15.536 1.00 95.62 164 ILE A CA 1
ATOM 1268 C C . ILE A 1 164 ? 23.163 5.078 -14.117 1.00 95.62 164 ILE A C 1
ATOM 1270 O O . ILE A 1 164 ? 23.083 4.312 -13.152 1.00 95.62 164 ILE A O 1
ATOM 1274 N N . PRO A 1 165 ? 23.482 6.375 -13.941 1.00 94.94 165 PRO A N 1
ATOM 1275 C CA . PRO A 1 165 ? 23.631 6.947 -12.610 1.00 94.94 165 PRO A CA 1
ATOM 1276 C C . PRO A 1 165 ? 22.347 6.819 -11.782 1.00 94.94 165 PRO A C 1
ATOM 1278 O O . PRO A 1 165 ? 21.225 6.811 -12.293 1.00 94.94 165 PRO A O 1
ATOM 1281 N N . ARG A 1 166 ? 22.510 6.747 -10.460 1.00 94.06 166 ARG A N 1
ATOM 1282 C CA . ARG A 1 166 ? 21.368 6.592 -9.557 1.00 94.06 166 ARG A CA 1
ATOM 1283 C C . ARG A 1 166 ? 20.422 7.778 -9.647 1.00 94.06 166 ARG A C 1
ATOM 1285 O O . ARG A 1 166 ? 20.868 8.926 -9.648 1.00 94.06 166 ARG A O 1
ATOM 1292 N N . LYS A 1 167 ? 19.120 7.492 -9.625 1.00 92.25 167 LYS A N 1
ATOM 1293 C CA . LYS A 1 167 ? 18.039 8.478 -9.728 1.00 92.25 167 LYS A CA 1
ATOM 1294 C C . LYS A 1 167 ? 18.152 9.363 -10.976 1.00 92.25 167 LYS A C 1
ATOM 1296 O O . LYS A 1 167 ? 17.720 10.509 -10.947 1.00 92.25 167 LYS A O 1
ATOM 1301 N N . THR A 1 168 ? 18.751 8.866 -12.060 1.00 92.12 168 THR A N 1
ATOM 1302 C CA . THR A 1 168 ? 18.629 9.536 -13.358 1.00 92.12 168 THR A CA 1
ATOM 1303 C C . THR A 1 168 ? 17.178 9.419 -13.828 1.00 92.12 168 THR A C 1
ATOM 1305 O O . THR A 1 168 ? 16.645 8.307 -13.837 1.00 92.12 168 THR A O 1
ATOM 1308 N N . PRO A 1 169 ? 16.511 10.529 -14.195 1.00 91.94 169 PRO A N 1
ATOM 1309 C CA . PRO A 1 169 ? 15.172 10.459 -14.758 1.00 91.94 169 PRO A CA 1
ATOM 1310 C C . PRO A 1 169 ? 15.139 9.590 -16.018 1.00 91.94 169 PRO A C 1
ATOM 1312 O O . PRO A 1 169 ? 16.043 9.692 -16.844 1.00 91.94 169 PRO A O 1
ATOM 1315 N N . ALA A 1 170 ? 14.092 8.780 -16.202 1.00 85.62 170 ALA A N 1
ATOM 1316 C CA . ALA A 1 170 ? 13.978 7.847 -17.328 1.00 85.62 170 ALA A CA 1
ATOM 1317 C C . ALA A 1 170 ? 14.228 8.548 -18.678 1.00 85.62 170 ALA A C 1
ATOM 1319 O O . ALA A 1 170 ? 15.090 8.130 -19.451 1.00 85.62 170 ALA A O 1
ATOM 1320 N N . LYS A 1 171 ? 13.606 9.716 -18.884 1.00 86.12 171 LYS A N 1
ATOM 1321 C CA . LYS A 1 171 ? 13.792 10.573 -20.072 1.00 86.12 171 LYS A CA 1
ATOM 1322 C C . LYS A 1 171 ? 15.246 10.988 -20.363 1.00 86.12 171 LYS A C 1
ATOM 1324 O O . LYS A 1 171 ? 15.574 11.245 -21.515 1.00 86.12 171 LYS A O 1
ATOM 1329 N N . ASP A 1 172 ? 16.095 11.060 -19.338 1.00 91.94 172 ASP A N 1
ATOM 1330 C CA . ASP A 1 172 ? 17.490 11.508 -19.431 1.00 91.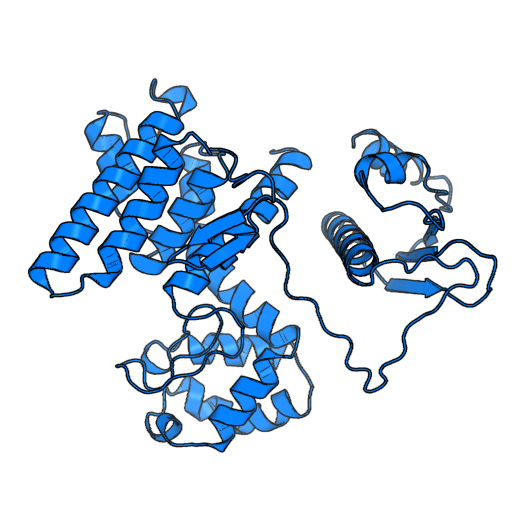94 172 ASP A CA 1
ATOM 1331 C C . ASP A 1 172 ? 18.467 10.314 -19.440 1.00 91.94 172 ASP A C 1
ATOM 1333 O O . ASP A 1 172 ? 19.660 10.479 -19.685 1.00 91.94 172 ASP A O 1
ATOM 1337 N N . SER A 1 173 ? 17.968 9.103 -19.170 1.00 91.00 173 SER A N 1
ATOM 1338 C CA . SER A 1 173 ? 18.768 7.883 -19.020 1.00 91.00 173 SER A CA 1
ATOM 1339 C C . SER A 1 173 ? 19.029 7.141 -20.336 1.00 91.00 173 SER A C 1
ATOM 1341 O O . SER A 1 173 ? 19.920 6.297 -20.399 1.00 91.00 173 SER A O 1
ATOM 1343 N N . GLY A 1 174 ? 18.242 7.426 -21.380 1.00 93.06 174 GLY A N 1
ATOM 1344 C CA . GLY A 1 174 ? 18.224 6.635 -22.615 1.00 93.06 174 GLY A CA 1
ATOM 1345 C C . GLY A 1 174 ? 17.508 5.282 -22.486 1.00 93.06 174 GLY A C 1
ATOM 1346 O O . GLY A 1 174 ? 17.495 4.520 -23.449 1.00 93.06 174 GLY A O 1
ATOM 1347 N N . VAL A 1 175 ? 16.905 4.995 -21.328 1.00 95.94 175 VAL A N 1
ATOM 1348 C CA . VAL A 1 175 ? 16.093 3.805 -21.042 1.00 95.94 175 VAL A CA 1
ATOM 1349 C C . VAL A 1 175 ? 14.643 4.241 -20.841 1.00 95.94 175 VAL A C 1
ATOM 1351 O O . VAL A 1 175 ? 14.379 5.228 -20.151 1.00 95.94 175 VAL A O 1
ATOM 1354 N N . SER A 1 176 ? 13.698 3.525 -21.453 1.00 96.62 176 SER A N 1
ATOM 1355 C CA . SER A 1 176 ? 12.269 3.787 -21.256 1.00 96.62 176 SER A CA 1
ATOM 1356 C C . SER A 1 176 ? 11.843 3.482 -19.811 1.00 96.62 176 SER A C 1
ATOM 1358 O O . SER A 1 176 ? 12.493 2.697 -19.114 1.00 96.62 176 SER A O 1
ATOM 1360 N N . GLU A 1 177 ? 10.752 4.094 -19.337 1.00 97.50 177 GLU A N 1
ATOM 1361 C CA . GLU A 1 177 ? 10.190 3.737 -18.025 1.00 97.50 177 GLU A CA 1
ATOM 1362 C C . GLU A 1 177 ? 9.789 2.255 -18.009 1.00 97.50 177 GLU A C 1
ATOM 1364 O O . GLU A 1 177 ? 10.032 1.551 -17.028 1.00 97.50 177 GLU A O 1
ATOM 1369 N N . GLU A 1 178 ? 9.237 1.776 -19.121 1.00 98.31 178 GLU A N 1
ATOM 1370 C CA . GLU A 1 178 ? 8.773 0.412 -19.314 1.00 98.31 178 GLU A CA 1
ATOM 1371 C C . GLU A 1 178 ? 9.913 -0.608 -19.184 1.00 98.31 178 GLU A C 1
ATOM 1373 O O . GLU A 1 178 ? 9.802 -1.566 -18.412 1.00 98.31 178 GLU A O 1
ATOM 1378 N N . ASP A 1 179 ? 11.043 -0.389 -19.862 1.00 98.12 179 ASP A N 1
ATOM 1379 C CA . ASP A 1 179 ? 12.220 -1.264 -19.763 1.00 98.12 179 ASP A CA 1
ATOM 1380 C C . ASP A 1 179 ? 12.828 -1.220 -18.357 1.00 98.12 179 ASP A C 1
ATOM 1382 O O . ASP A 1 179 ? 13.181 -2.257 -17.778 1.00 98.12 179 ASP A O 1
ATOM 1386 N N . PHE A 1 180 ? 12.921 -0.016 -17.782 1.00 98.19 180 PHE A N 1
ATOM 1387 C CA . PHE A 1 180 ? 13.461 0.189 -16.443 1.00 98.19 180 PHE A CA 1
ATOM 1388 C C . PHE A 1 180 ? 12.647 -0.566 -15.385 1.00 98.19 180 PHE A C 1
ATOM 1390 O O . PHE A 1 180 ? 13.199 -1.316 -14.570 1.00 98.19 180 PHE A O 1
ATOM 1397 N N . MET A 1 181 ? 11.324 -0.419 -15.423 1.00 98.38 181 MET A N 1
ATOM 1398 C CA . MET A 1 181 ? 10.426 -1.034 -14.451 1.00 98.38 181 MET A CA 1
ATOM 1399 C C . MET A 1 181 ? 10.251 -2.531 -14.679 1.00 98.38 181 MET A C 1
ATOM 1401 O O . MET A 1 181 ? 10.225 -3.279 -13.699 1.00 98.38 181 MET A O 1
ATOM 1405 N N . THR A 1 182 ? 10.268 -2.995 -15.932 1.00 98.69 182 THR A N 1
ATOM 1406 C CA . THR A 1 182 ? 10.321 -4.431 -16.253 1.00 98.69 182 THR A CA 1
ATOM 1407 C C . THR A 1 182 ? 11.558 -5.077 -15.633 1.00 98.69 182 THR A C 1
ATOM 1409 O O . THR A 1 182 ? 11.473 -6.139 -15.004 1.00 98.69 182 THR A O 1
ATOM 1412 N N . LYS A 1 183 ? 12.721 -4.414 -15.721 1.00 98.62 183 LYS A N 1
ATOM 1413 C CA . LYS A 1 183 ? 13.947 -4.899 -15.080 1.00 98.62 183 LYS A CA 1
ATOM 1414 C C . LYS A 1 183 ? 13.833 -4.922 -13.554 1.00 98.62 183 LYS A C 1
ATOM 1416 O O . LYS A 1 183 ? 14.228 -5.916 -12.938 1.00 98.62 183 LYS A O 1
ATOM 1421 N N . ALA A 1 184 ? 13.287 -3.873 -12.941 1.00 98.56 184 ALA A N 1
ATOM 1422 C CA . ALA A 1 184 ? 13.085 -3.816 -11.492 1.00 98.56 184 ALA A CA 1
ATOM 1423 C C . ALA A 1 184 ? 12.139 -4.927 -10.989 1.00 98.56 184 ALA A C 1
ATOM 1425 O O . ALA A 1 184 ? 12.442 -5.588 -9.990 1.00 98.56 184 ALA A O 1
ATOM 1426 N N . ALA A 1 185 ? 11.036 -5.186 -11.698 1.00 98.69 185 ALA A N 1
ATOM 1427 C CA . ALA A 1 185 ? 10.102 -6.262 -11.372 1.00 98.69 185 ALA A CA 1
ATOM 1428 C C . ALA A 1 185 ? 10.736 -7.651 -11.522 1.00 98.69 185 ALA A C 1
ATOM 1430 O O . ALA A 1 185 ? 10.577 -8.492 -10.634 1.00 98.69 185 ALA A O 1
ATOM 1431 N N . ALA A 1 186 ? 11.530 -7.878 -12.573 1.00 98.75 186 ALA A N 1
ATOM 1432 C CA . ALA A 1 186 ? 12.266 -9.130 -12.754 1.00 98.75 186 ALA A CA 1
ATOM 1433 C C . ALA A 1 186 ? 13.257 -9.396 -11.603 1.00 98.75 186 ALA A C 1
ATOM 1435 O O . ALA A 1 186 ? 13.321 -10.512 -11.085 1.00 98.75 186 ALA A O 1
ATOM 1436 N N . LEU A 1 187 ? 13.982 -8.366 -11.152 1.00 98.69 187 LEU A N 1
ATOM 1437 C CA . LEU A 1 187 ? 14.898 -8.464 -10.008 1.00 98.69 187 LEU A CA 1
ATOM 1438 C C . LEU A 1 187 ? 14.156 -8.775 -8.700 1.00 98.69 187 LEU A C 1
ATOM 1440 O O . LEU A 1 187 ? 14.617 -9.600 -7.905 1.00 98.69 187 LEU A O 1
ATOM 1444 N N . ARG A 1 188 ? 12.986 -8.160 -8.480 1.00 98.56 188 ARG A N 1
ATOM 1445 C CA . ARG A 1 188 ? 12.121 -8.491 -7.338 1.00 98.56 188 ARG A CA 1
ATOM 1446 C C . ARG A 1 188 ? 11.622 -9.933 -7.417 1.00 98.56 188 ARG A C 1
ATOM 1448 O O . ARG A 1 188 ? 11.672 -10.642 -6.413 1.00 98.56 188 ARG A O 1
ATOM 1455 N N . LYS A 1 189 ? 11.200 -10.395 -8.597 1.00 98.44 189 LYS A N 1
ATOM 1456 C CA . LYS A 1 189 ? 10.768 -11.781 -8.815 1.00 98.44 189 LYS A CA 1
ATOM 1457 C C . LYS A 1 189 ? 11.870 -12.780 -8.501 1.00 98.44 189 LYS A C 1
ATOM 1459 O O . LYS A 1 189 ? 11.629 -13.717 -7.746 1.00 98.44 189 LYS A O 1
ATOM 1464 N N . GLU A 1 190 ? 13.086 -12.551 -8.986 1.00 98.38 190 GLU A N 1
ATOM 1465 C CA . GLU A 1 190 ? 14.235 -13.399 -8.660 1.00 98.38 190 GLU A CA 1
ATOM 1466 C C . GLU A 1 190 ? 14.478 -13.465 -7.141 1.00 98.38 190 GLU A C 1
ATOM 1468 O O . GLU A 1 190 ? 14.669 -14.549 -6.584 1.00 98.38 190 GLU A O 1
ATOM 1473 N N . ASN A 1 191 ? 14.424 -12.320 -6.450 1.00 97.56 191 ASN A N 1
ATOM 1474 C CA . ASN A 1 191 ? 14.586 -12.267 -4.997 1.00 97.56 191 ASN A CA 1
ATOM 1475 C C . ASN A 1 191 ? 13.499 -13.063 -4.258 1.00 97.56 191 ASN A C 1
ATOM 1477 O O . ASN A 1 191 ? 13.818 -13.858 -3.372 1.00 97.56 191 ASN A O 1
ATOM 1481 N N . LEU A 1 192 ? 12.232 -12.897 -4.644 1.00 96.81 192 LEU A N 1
ATOM 1482 C CA . LEU A 1 192 ? 11.109 -13.604 -4.028 1.00 96.81 192 LEU A CA 1
ATOM 1483 C C . LEU A 1 192 ? 11.133 -15.105 -4.317 1.00 96.81 192 LEU A C 1
ATOM 1485 O O . LEU A 1 192 ? 10.808 -15.896 -3.437 1.00 96.81 192 LEU A O 1
ATOM 1489 N N . TYR A 1 193 ? 11.580 -15.524 -5.499 1.00 98.00 193 TYR A N 1
ATOM 1490 C CA . TYR A 1 193 ? 11.746 -16.943 -5.816 1.00 98.00 193 TYR A CA 1
ATOM 1491 C C . TYR A 1 193 ? 12.841 -17.588 -4.957 1.00 98.00 193 TYR A C 1
ATOM 1493 O O . TYR A 1 193 ? 12.599 -18.636 -4.354 1.00 98.00 193 TYR A O 1
ATOM 1501 N N . LYS A 1 194 ? 13.993 -16.919 -4.797 1.00 96.69 194 LYS A N 1
ATOM 1502 C CA . LYS A 1 194 ? 15.052 -17.356 -3.867 1.00 96.69 194 LYS A CA 1
ATOM 1503 C C . LYS A 1 194 ? 14.556 -17.409 -2.421 1.00 96.69 194 LYS A C 1
ATOM 1505 O O . LYS A 1 194 ? 14.906 -18.324 -1.674 1.00 96.69 194 LYS A O 1
ATOM 1510 N N . LEU A 1 195 ? 13.734 -16.445 -2.005 1.00 94.25 195 LEU A N 1
ATOM 1511 C CA . LEU A 1 195 ? 13.136 -16.431 -0.669 1.00 94.25 195 LEU A CA 1
ATOM 1512 C C . LEU A 1 195 ? 12.164 -17.603 -0.477 1.00 94.25 195 LEU A C 1
ATOM 1514 O O . LEU A 1 195 ? 12.223 -18.284 0.545 1.00 94.25 195 LEU A O 1
ATOM 1518 N N . ALA A 1 196 ? 11.307 -17.862 -1.466 1.00 95.44 196 ALA A N 1
ATOM 1519 C CA . ALA A 1 196 ? 10.363 -18.971 -1.451 1.00 95.44 196 ALA A CA 1
ATOM 1520 C C . ALA A 1 196 ? 11.076 -20.321 -1.309 1.00 95.44 196 ALA A C 1
ATOM 1522 O O . ALA A 1 196 ? 10.640 -21.160 -0.525 1.00 95.44 196 ALA A O 1
ATOM 1523 N N . GLU A 1 197 ? 12.183 -20.510 -2.027 1.00 96.12 197 GLU A N 1
ATOM 1524 C CA . GLU A 1 197 ? 12.988 -21.734 -1.983 1.00 96.12 197 GLU A CA 1
ATOM 1525 C C . GLU A 1 197 ? 13.756 -21.874 -0.668 1.00 96.12 197 GLU A C 1
ATOM 1527 O O . GLU A 1 197 ? 13.716 -22.928 -0.040 1.00 96.12 197 GLU A O 1
ATOM 1532 N N . SER A 1 198 ? 14.407 -20.805 -0.207 1.00 95.69 198 SER A N 1
ATOM 1533 C CA . SER A 1 198 ? 15.228 -20.850 1.011 1.00 95.69 198 SER A CA 1
ATOM 1534 C C . SER A 1 198 ? 14.420 -20.918 2.307 1.00 95.69 198 SER A C 1
ATOM 1536 O O . SER A 1 198 ? 14.921 -21.440 3.301 1.00 95.69 198 SER A O 1
ATOM 1538 N N . ARG A 1 199 ? 13.190 -20.388 2.324 1.00 92.69 199 ARG A N 1
ATOM 1539 C CA . ARG A 1 199 ? 12.344 -20.320 3.530 1.00 92.69 199 ARG A CA 1
ATOM 1540 C C . ARG A 1 199 ? 11.070 -21.156 3.456 1.00 92.69 199 ARG A C 1
ATOM 1542 O O . ARG A 1 199 ? 10.285 -21.118 4.397 1.00 92.69 199 ARG A O 1
ATOM 1549 N N . GLY A 1 200 ? 10.843 -21.881 2.361 1.00 92.12 200 GLY A N 1
ATOM 1550 C CA . GLY A 1 200 ? 9.616 -22.657 2.173 1.00 92.12 200 GLY A CA 1
ATOM 1551 C C . GLY A 1 200 ? 8.360 -21.779 2.140 1.00 92.12 200 GLY A C 1
ATOM 1552 O O . GLY A 1 200 ? 7.332 -22.158 2.691 1.00 92.12 200 GLY A O 1
ATOM 1553 N N . LEU A 1 201 ? 8.443 -20.598 1.517 1.00 90.06 201 LEU A N 1
ATOM 1554 C CA . LEU A 1 201 ? 7.353 -19.617 1.425 1.00 90.06 201 LEU A CA 1
ATOM 1555 C C . LEU A 1 201 ? 6.802 -19.538 -0.011 1.00 90.06 201 LEU A C 1
ATOM 1557 O O . LEU A 1 201 ? 6.950 -18.506 -0.662 1.00 90.06 201 LEU A O 1
ATOM 1561 N N . PRO A 1 202 ? 6.172 -20.594 -0.560 1.00 89.56 202 PRO A N 1
ATOM 1562 C CA . PRO A 1 202 ? 5.738 -20.606 -1.961 1.00 89.56 202 PRO A CA 1
ATOM 1563 C C . PRO A 1 202 ? 4.723 -19.500 -2.290 1.00 89.56 202 PRO A C 1
ATOM 1565 O O . PRO A 1 202 ? 4.665 -19.051 -3.432 1.00 89.56 202 PRO A O 1
ATOM 1568 N N . GLY A 1 203 ? 3.982 -19.009 -1.289 1.00 88.38 203 GLY A N 1
ATOM 1569 C CA . GLY A 1 203 ? 2.981 -17.952 -1.442 1.00 88.38 203 GLY A CA 1
ATOM 1570 C C . GLY A 1 203 ? 3.523 -16.602 -1.927 1.00 88.38 203 GLY A C 1
ATOM 1571 O O . GLY A 1 203 ? 2.737 -15.782 -2.388 1.00 88.38 203 GLY A O 1
ATOM 1572 N N . VAL A 1 204 ? 4.842 -16.362 -1.892 1.00 92.38 204 VAL A N 1
ATOM 1573 C CA . VAL A 1 204 ? 5.409 -15.109 -2.428 1.00 92.38 204 VAL A CA 1
ATOM 1574 C C . VAL A 1 204 ? 5.629 -15.135 -3.944 1.00 92.38 204 VAL A C 1
ATOM 1576 O O . VAL A 1 204 ? 5.766 -14.068 -4.540 1.00 92.38 204 VAL A O 1
ATOM 1579 N N . LYS A 1 205 ? 5.650 -16.318 -4.582 1.00 96.44 205 LYS A N 1
ATOM 1580 C CA . LYS A 1 205 ? 5.869 -16.435 -6.037 1.00 96.44 205 LYS A CA 1
ATOM 1581 C C . LYS A 1 205 ? 4.715 -15.816 -6.844 1.00 96.44 205 LYS A C 1
ATOM 1583 O O . LYS A 1 205 ? 5.008 -14.935 -7.647 1.00 96.44 205 LYS A O 1
ATOM 1588 N N . PRO A 1 206 ? 3.429 -16.125 -6.566 1.00 97.31 206 PRO A N 1
ATOM 1589 C CA . PRO A 1 206 ? 2.315 -15.514 -7.296 1.00 97.31 206 PRO A CA 1
ATOM 1590 C C . PRO A 1 206 ? 2.269 -13.982 -7.188 1.00 97.31 206 PRO A C 1
ATOM 1592 O O . PRO A 1 206 ? 1.920 -13.310 -8.154 1.00 97.31 206 PRO A O 1
ATOM 1595 N N . ARG A 1 207 ? 2.671 -13.412 -6.038 1.00 96.81 207 ARG A N 1
ATOM 1596 C CA . ARG A 1 207 ? 2.776 -11.950 -5.860 1.00 96.81 207 ARG A CA 1
ATOM 1597 C C . ARG A 1 207 ? 3.829 -11.335 -6.774 1.00 96.81 207 ARG A C 1
ATOM 1599 O O . ARG A 1 207 ? 3.615 -10.251 -7.302 1.00 96.81 207 ARG A O 1
ATOM 1606 N N . ALA A 1 208 ? 4.956 -12.018 -6.960 1.00 96.75 208 ALA A N 1
ATOM 1607 C CA . ALA A 1 208 ? 5.985 -11.590 -7.898 1.00 96.75 208 ALA A CA 1
ATOM 1608 C C . ALA A 1 208 ? 5.525 -11.697 -9.357 1.00 96.75 208 ALA A C 1
ATOM 1610 O O . ALA A 1 208 ? 5.787 -10.797 -10.154 1.00 96.75 208 ALA A O 1
ATOM 1611 N N . ASP A 1 209 ? 4.860 -12.806 -9.684 1.00 98.38 209 ASP A N 1
ATOM 1612 C CA . ASP A 1 209 ? 4.409 -13.116 -11.038 1.00 98.38 209 ASP A CA 1
ATOM 1613 C C . ASP A 1 209 ? 3.384 -12.096 -11.529 1.00 98.38 209 ASP A C 1
ATOM 1615 O O . ASP A 1 209 ? 3.564 -11.568 -12.620 1.00 98.38 209 ASP A O 1
ATOM 1619 N N . LEU A 1 210 ? 2.427 -11.699 -10.678 1.00 98.44 210 LEU A N 1
ATOM 1620 C CA . LEU A 1 210 ? 1.431 -10.666 -10.989 1.00 98.44 210 LEU A CA 1
ATOM 1621 C C . LEU A 1 210 ? 2.044 -9.426 -11.656 1.00 98.44 210 LEU A C 1
ATOM 1623 O O . LEU A 1 210 ? 1.580 -8.986 -12.702 1.00 98.44 210 LEU A O 1
ATOM 1627 N N . TRP A 1 211 ? 3.078 -8.842 -11.049 1.00 98.44 211 TRP A N 1
ATOM 1628 C CA . TRP A 1 211 ? 3.652 -7.591 -11.547 1.00 98.44 211 TRP A CA 1
ATOM 1629 C C . TRP A 1 211 ? 4.418 -7.774 -12.852 1.00 98.44 211 TRP A C 1
ATOM 1631 O O . TRP A 1 211 ? 4.343 -6.915 -13.726 1.00 98.44 211 TRP A O 1
ATOM 1641 N N . VAL A 1 212 ? 5.138 -8.889 -12.991 1.00 98.69 212 VAL A N 1
ATOM 1642 C CA . VAL A 1 212 ? 5.847 -9.212 -14.235 1.00 98.69 212 VAL A CA 1
ATOM 1643 C C . VAL A 1 212 ? 4.850 -9.464 -15.364 1.00 98.69 212 VAL A C 1
ATOM 1645 O O . VAL A 1 212 ? 5.061 -8.970 -16.468 1.00 98.69 212 VAL A O 1
ATOM 1648 N N . ASP A 1 213 ? 3.749 -10.156 -15.082 1.00 98.56 213 ASP A N 1
ATOM 1649 C CA . ASP A 1 213 ? 2.718 -10.469 -16.068 1.00 98.56 213 ASP A CA 1
ATOM 1650 C C . ASP A 1 213 ? 1.970 -9.204 -16.526 1.00 98.56 213 ASP A C 1
ATOM 1652 O O . ASP A 1 213 ? 1.746 -9.035 -17.724 1.00 98.56 213 ASP A O 1
ATOM 1656 N N . LEU A 1 214 ? 1.661 -8.269 -15.614 1.00 98.50 214 LEU A N 1
ATOM 1657 C CA . LEU A 1 214 ? 1.060 -6.968 -15.958 1.00 98.50 214 LEU A CA 1
ATOM 1658 C C . LEU A 1 214 ? 1.982 -6.092 -16.821 1.00 98.50 214 LEU A C 1
ATOM 1660 O O . LEU A 1 214 ? 1.521 -5.399 -17.726 1.00 98.50 214 LEU A O 1
ATOM 1664 N N . MET A 1 215 ? 3.291 -6.108 -16.554 1.00 98.44 215 MET A N 1
ATOM 1665 C CA . MET A 1 215 ? 4.260 -5.377 -17.380 1.00 98.44 215 MET A CA 1
ATOM 1666 C C . MET A 1 215 ? 4.425 -6.038 -18.752 1.00 98.44 215 MET A C 1
ATOM 1668 O O . MET A 1 215 ? 4.460 -5.348 -19.768 1.00 98.44 215 MET A O 1
ATOM 1672 N N . ALA A 1 216 ? 4.462 -7.373 -18.798 1.00 98.38 216 ALA A N 1
ATOM 1673 C CA . ALA A 1 216 ? 4.567 -8.135 -20.039 1.00 98.38 216 ALA A CA 1
ATOM 1674 C C . ALA A 1 216 ? 3.325 -7.991 -20.934 1.00 98.38 216 ALA A C 1
ATOM 1676 O O . ALA A 1 216 ? 3.454 -8.009 -22.158 1.00 98.38 216 ALA A O 1
ATOM 1677 N N . SER A 1 217 ? 2.135 -7.821 -20.349 1.00 97.88 217 SER A N 1
ATOM 1678 C CA . SER A 1 217 ? 0.905 -7.535 -21.098 1.00 97.88 217 SER A CA 1
ATOM 1679 C C . SER A 1 217 ? 0.807 -6.083 -21.578 1.00 97.88 217 SER A C 1
ATOM 1681 O O . SER A 1 217 ? -0.051 -5.771 -22.402 1.00 97.88 217 SER A O 1
ATOM 1683 N N . GLY A 1 218 ? 1.686 -5.197 -21.097 1.00 98.12 218 GLY A N 1
ATOM 1684 C CA . GLY A 1 218 ? 1.713 -3.787 -21.471 1.00 98.12 218 GLY A CA 1
ATOM 1685 C C . GLY A 1 218 ? 0.642 -2.932 -20.790 1.00 98.12 218 GLY A C 1
ATOM 1686 O O . GLY A 1 218 ? 0.377 -1.824 -21.263 1.00 98.12 218 GLY A O 1
ATOM 1687 N N . ASP A 1 219 ? 0.040 -3.386 -19.683 1.00 98.00 219 ASP A N 1
ATOM 1688 C CA . ASP A 1 2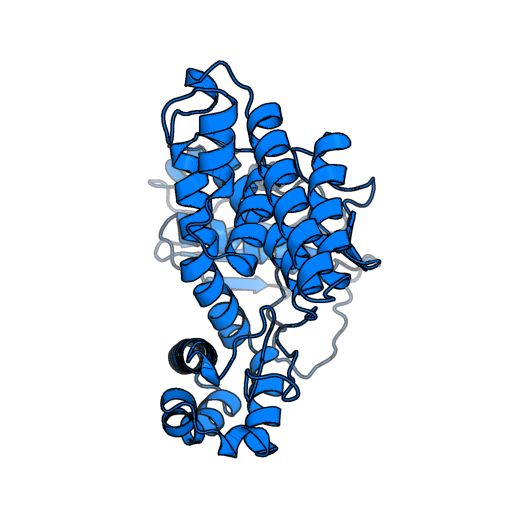19 ? -0.968 -2.616 -18.937 1.00 98.00 219 ASP A CA 1
ATOM 1689 C C . ASP A 1 219 ? -0.343 -1.496 -18.076 1.00 98.00 219 ASP A C 1
ATOM 1691 O O . ASP A 1 219 ? -0.611 -1.341 -16.884 1.00 98.00 219 ASP A O 1
ATOM 1695 N N . TRP A 1 220 ? 0.511 -0.665 -18.678 1.00 98.25 220 TRP A N 1
ATOM 1696 C CA . TRP A 1 220 ? 1.218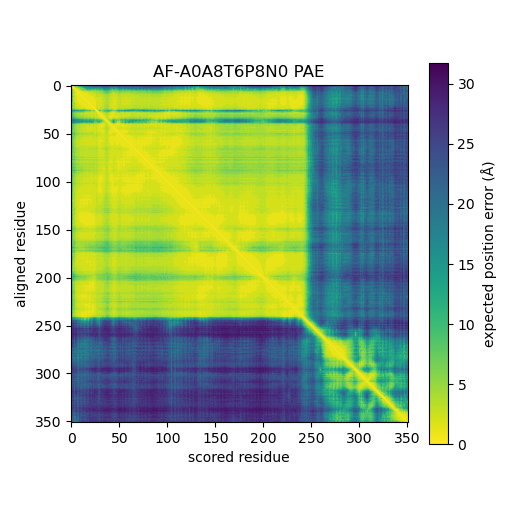 0.433 -18.005 1.00 98.25 220 TRP A CA 1
ATOM 1697 C C . TRP A 1 220 ? 0.270 1.471 -17.398 1.00 98.25 220 TRP A C 1
ATOM 1699 O O . TRP A 1 220 ? 0.585 2.137 -16.408 1.00 98.25 220 TRP A O 1
ATOM 1709 N N . ARG A 1 221 ? -0.937 1.584 -17.960 1.00 97.81 221 ARG A N 1
ATOM 1710 C CA . ARG A 1 221 ? -2.002 2.449 -17.448 1.00 97.81 221 ARG A CA 1
ATOM 1711 C C . ARG A 1 221 ? -2.832 1.795 -16.349 1.00 97.81 221 ARG A C 1
ATOM 1713 O O . ARG A 1 221 ? -3.740 2.471 -15.861 1.00 97.81 221 ARG A O 1
ATOM 1720 N N . LEU A 1 222 ? -2.539 0.557 -15.954 1.00 97.69 222 LEU A N 1
ATOM 1721 C CA . LEU A 1 222 ? -3.254 -0.201 -14.930 1.00 97.69 222 LEU A CA 1
ATOM 1722 C C . LEU A 1 222 ? -4.775 -0.080 -15.122 1.00 97.69 222 LEU A C 1
ATOM 1724 O O . LEU A 1 222 ? -5.483 0.521 -14.307 1.00 97.69 222 LEU A O 1
ATOM 1728 N N . GLN A 1 223 ? -5.236 -0.487 -16.300 1.00 97.62 223 GLN A N 1
ATOM 1729 C CA . GLN A 1 223 ? -6.635 -0.440 -16.709 1.00 97.62 223 GLN A CA 1
ATOM 1730 C C . GLN A 1 223 ? -7.354 -1.745 -16.403 1.00 97.62 223 GLN A C 1
ATOM 1732 O O . GLN A 1 223 ? -8.554 -1.680 -16.176 1.00 97.62 223 GLN A O 1
ATOM 1737 N N . GLY A 1 224 ? -6.648 -2.876 -16.339 1.00 97.12 224 GLY A N 1
ATOM 1738 C CA . GLY A 1 224 ? -7.265 -4.191 -16.217 1.00 97.12 224 GLY A CA 1
ATOM 1739 C C . GLY A 1 224 ? -7.939 -4.670 -17.504 1.00 97.12 224 GLY A C 1
ATOM 1740 O O . GLY A 1 224 ? -7.619 -4.208 -18.599 1.00 97.12 224 GLY A O 1
ATOM 1741 N N . ASP A 1 225 ? -8.842 -5.635 -17.354 1.00 97.50 225 ASP A N 1
ATOM 1742 C CA . ASP A 1 225 ? -9.690 -6.171 -18.420 1.00 97.50 225 ASP A CA 1
ATOM 1743 C C . ASP A 1 225 ? -10.780 -5.174 -18.874 1.00 97.50 225 ASP A C 1
ATOM 1745 O O . ASP A 1 225 ? -10.780 -3.998 -18.501 1.00 97.50 225 ASP A O 1
ATOM 1749 N N . ASP A 1 226 ? -11.723 -5.633 -19.702 1.00 96.69 226 ASP A N 1
ATOM 1750 C CA . ASP A 1 226 ? -12.814 -4.799 -20.227 1.00 96.69 226 ASP A CA 1
ATOM 1751 C C . ASP A 1 226 ? -13.710 -4.217 -19.114 1.00 96.69 226 ASP A C 1
ATOM 1753 O O . ASP A 1 226 ? -14.207 -3.093 -19.238 1.00 96.69 226 ASP A O 1
ATOM 1757 N N . ASP A 1 227 ? -13.837 -4.931 -17.990 1.00 95.62 227 ASP A N 1
ATOM 1758 C CA . ASP A 1 227 ? -14.561 -4.501 -16.785 1.00 95.62 227 ASP A CA 1
ATOM 1759 C C . ASP A 1 227 ? -13.666 -3.695 -15.821 1.00 95.62 227 ASP A C 1
ATOM 1761 O O . ASP A 1 227 ? -14.090 -3.247 -14.749 1.00 95.62 227 ASP A O 1
ATOM 1765 N N . GLY A 1 228 ? -12.410 -3.490 -16.209 1.00 96.81 228 GLY A N 1
ATOM 1766 C CA . GLY A 1 228 ? -11.377 -2.767 -15.493 1.00 96.81 228 GLY A CA 1
ATOM 1767 C C . GLY A 1 228 ? -10.801 -3.502 -14.282 1.00 96.81 228 GLY A C 1
ATOM 1768 O O . GLY A 1 228 ? -10.304 -2.856 -13.350 1.00 96.81 228 GLY A O 1
ATOM 1769 N N . ASN A 1 229 ? -10.911 -4.831 -14.265 1.00 97.94 229 ASN A N 1
ATOM 1770 C CA . ASN A 1 229 ? -10.424 -5.689 -13.195 1.00 97.94 229 ASN A CA 1
ATOM 1771 C C . ASN A 1 229 ? -9.085 -6.344 -13.546 1.00 97.94 229 ASN A C 1
ATOM 1773 O O . ASN A 1 229 ? -8.765 -6.593 -14.704 1.00 97.94 229 ASN A O 1
ATOM 1777 N N . ILE A 1 230 ? -8.317 -6.695 -12.518 1.00 97.81 230 ILE A N 1
ATOM 1778 C CA . ILE A 1 230 ? -7.208 -7.650 -12.629 1.00 97.81 230 ILE A CA 1
ATOM 1779 C C . ILE A 1 230 ? -7.401 -8.799 -11.638 1.00 97.81 230 ILE A C 1
ATOM 1781 O O . ILE A 1 230 ? -8.038 -8.629 -10.596 1.00 97.81 230 ILE A O 1
ATOM 1785 N N . SER A 1 231 ? -6.839 -9.973 -11.937 1.00 97.31 231 SER A N 1
ATOM 1786 C CA . SER A 1 231 ? -6.859 -11.113 -11.015 1.00 97.31 231 SER A CA 1
ATOM 1787 C C . SER A 1 231 ? -5.665 -11.060 -10.063 1.00 97.31 231 SER A C 1
ATOM 1789 O O . SER A 1 231 ? -4.522 -11.273 -10.462 1.00 97.31 231 SER A O 1
ATOM 1791 N N . VAL A 1 232 ? -5.927 -10.801 -8.785 1.00 96.38 232 VAL A N 1
ATOM 1792 C CA . VAL A 1 232 ? -4.928 -10.794 -7.714 1.00 96.38 232 VAL A CA 1
ATOM 1793 C C . VAL A 1 232 ? -5.182 -11.999 -6.825 1.00 96.38 232 VAL A C 1
ATOM 1795 O O . VAL A 1 232 ? -6.164 -12.037 -6.090 1.00 96.38 232 VAL A O 1
ATOM 1798 N N . ASN A 1 233 ? -4.322 -13.017 -6.904 1.00 94.00 233 ASN A N 1
ATOM 1799 C CA . ASN A 1 233 ? -4.470 -14.255 -6.127 1.00 94.00 233 ASN A CA 1
ATOM 1800 C C . ASN A 1 233 ? -5.870 -14.904 -6.267 1.00 94.00 233 ASN A C 1
ATOM 1802 O O . ASN A 1 233 ? -6.481 -15.329 -5.285 1.00 94.00 233 ASN A O 1
ATOM 1806 N N . GLY A 1 234 ? -6.417 -14.910 -7.489 1.00 93.38 234 GLY A N 1
ATOM 1807 C CA . GLY A 1 234 ? -7.758 -15.430 -7.786 1.00 93.38 234 GLY A CA 1
ATOM 1808 C C . GLY A 1 234 ? -8.916 -14.490 -7.424 1.00 93.38 234 GLY A C 1
ATOM 1809 O O . GLY A 1 234 ? -10.075 -14.878 -7.552 1.00 93.38 234 GLY A O 1
ATOM 1810 N N . VAL A 1 235 ? -8.631 -13.264 -6.979 1.00 93.56 235 VAL A N 1
ATOM 1811 C CA . VAL A 1 235 ? -9.628 -12.241 -6.638 1.00 93.56 235 VAL A CA 1
ATOM 1812 C C . VAL A 1 235 ? -9.663 -11.180 -7.729 1.00 93.56 235 VAL A C 1
ATOM 1814 O O . VAL A 1 235 ? -8.622 -10.631 -8.072 1.00 93.56 235 VAL A O 1
ATOM 1817 N N . ALA A 1 236 ? -10.847 -10.859 -8.248 1.00 95.69 236 ALA A N 1
ATOM 1818 C CA . ALA A 1 236 ? -11.012 -9.710 -9.134 1.00 95.69 236 ALA A CA 1
ATOM 1819 C C . ALA A 1 236 ? -10.858 -8.403 -8.338 1.00 95.69 236 ALA A C 1
ATOM 1821 O O . ALA A 1 236 ? -11.540 -8.202 -7.330 1.00 95.69 236 ALA A O 1
ATOM 1822 N N . VAL A 1 237 ? -9.956 -7.528 -8.782 1.00 95.62 237 VAL A N 1
ATOM 1823 C CA . VAL A 1 237 ? -9.686 -6.219 -8.173 1.00 95.62 237 VAL A CA 1
ATOM 1824 C C . VAL A 1 237 ? -9.907 -5.126 -9.208 1.00 95.62 237 VAL A C 1
ATOM 1826 O O . VAL A 1 237 ? -9.234 -5.121 -10.235 1.00 95.62 237 VAL A O 1
ATOM 1829 N N . GLN A 1 238 ? -10.801 -4.181 -8.907 1.00 96.31 238 GLN A N 1
ATOM 1830 C CA . GLN A 1 238 ? -11.066 -3.020 -9.756 1.00 96.31 238 GLN A CA 1
ATOM 1831 C C . GLN A 1 238 ? -9.876 -2.039 -9.701 1.00 96.31 238 GLN A C 1
ATOM 1833 O O . GLN A 1 238 ? -9.573 -1.502 -8.632 1.00 96.31 238 GLN A O 1
ATOM 1838 N N . VAL A 1 239 ? -9.210 -1.789 -10.834 1.00 96.50 239 VAL A N 1
ATOM 1839 C CA . VAL A 1 239 ? -8.067 -0.857 -10.944 1.00 96.50 239 VAL A CA 1
ATOM 1840 C C . VAL A 1 239 ? -8.312 0.367 -11.842 1.00 96.50 239 VAL A C 1
ATOM 1842 O O . VAL A 1 239 ? -7.618 1.384 -11.732 1.00 96.50 239 VAL A O 1
ATOM 1845 N N . LYS A 1 240 ? -9.325 0.321 -12.710 1.00 94.69 240 LYS A N 1
ATOM 1846 C CA . LYS A 1 240 ? -9.747 1.439 -13.571 1.00 94.69 240 LYS A CA 1
ATOM 1847 C C . LYS A 1 240 ? -10.531 2.520 -12.818 1.00 94.69 240 LYS A C 1
ATOM 1849 O O . LYS A 1 240 ? -10.337 3.707 -13.051 1.00 94.69 240 LYS A O 1
ATOM 1854 N N . GLN A 1 241 ? -11.397 2.096 -11.915 1.00 93.50 241 GLN A N 1
ATOM 1855 C CA . GLN A 1 241 ? -12.256 2.856 -11.013 1.00 93.50 241 GLN A CA 1
ATOM 1856 C C . GLN A 1 241 ? -12.184 2.215 -9.615 1.00 93.50 241 GLN A C 1
ATOM 1858 O O . GLN A 1 241 ? -13.172 1.661 -9.123 1.00 93.50 241 GLN A O 1
ATOM 1863 N N . PRO A 1 242 ? -11.000 2.226 -8.978 1.00 89.19 242 PRO A N 1
ATOM 1864 C CA . PRO A 1 242 ? -10.816 1.603 -7.679 1.00 89.19 242 PRO A CA 1
ATOM 1865 C C . PRO A 1 242 ? -11.720 2.277 -6.644 1.00 89.19 242 PRO A C 1
ATOM 1867 O O . PRO A 1 242 ? -11.808 3.503 -6.560 1.00 89.19 242 PRO A O 1
ATOM 1870 N N . PHE A 1 243 ? -12.415 1.459 -5.859 1.00 79.25 243 PHE A N 1
ATOM 1871 C CA . PHE A 1 243 ? -13.355 1.940 -4.856 1.00 79.25 243 PHE A CA 1
ATOM 1872 C C . PHE A 1 243 ? -12.613 2.610 -3.694 1.00 79.25 243 PHE A C 1
ATOM 1874 O O . PHE A 1 243 ? -11.729 2.012 -3.076 1.00 79.25 243 PHE A O 1
ATOM 1881 N N . VAL A 1 244 ? -13.015 3.834 -3.355 1.00 63.41 244 VAL A N 1
ATOM 1882 C CA . VAL A 1 244 ? -12.773 4.399 -2.024 1.00 63.41 244 VAL A CA 1
ATOM 1883 C C . VAL A 1 244 ? -13.831 3.781 -1.124 1.00 63.41 244 VAL A C 1
ATOM 1885 O O . VAL A 1 244 ? -15.013 3.890 -1.448 1.00 63.41 244 VAL A O 1
ATOM 1888 N N . ALA A 1 245 ? -13.436 3.112 -0.038 1.00 52.44 245 ALA A N 1
ATOM 1889 C CA . ALA A 1 245 ? -14.409 2.633 0.936 1.00 52.44 245 ALA A CA 1
ATOM 1890 C C . ALA A 1 245 ? -15.346 3.788 1.315 1.00 52.44 245 ALA A C 1
ATOM 1892 O O . ALA A 1 245 ? -14.894 4.852 1.737 1.00 52.44 245 ALA A O 1
ATOM 1893 N N . GLN A 1 246 ? -16.642 3.614 1.047 1.00 39.12 246 GLN A N 1
ATOM 1894 C CA . GLN A 1 246 ? -17.642 4.609 1.398 1.00 39.12 246 GLN A CA 1
ATOM 1895 C C . GLN A 1 246 ? -17.632 4.802 2.911 1.00 39.12 246 GLN A C 1
ATOM 1897 O O . GLN A 1 246 ? -17.678 3.837 3.674 1.00 39.12 246 GLN A O 1
ATOM 1902 N N . THR A 1 247 ? -17.686 6.062 3.326 1.00 33.41 247 THR A N 1
ATOM 1903 C CA . THR A 1 247 ? -18.271 6.419 4.606 1.00 33.41 247 THR A CA 1
ATOM 1904 C C . THR A 1 247 ? -19.736 5.990 4.559 1.00 33.41 247 THR A C 1
ATOM 1906 O O . THR A 1 247 ? -20.569 6.633 3.921 1.00 33.41 247 THR A O 1
ATOM 1909 N N . ALA A 1 248 ? -20.073 4.848 5.158 1.00 27.14 248 ALA A N 1
ATOM 1910 C CA . ALA A 1 248 ? -21.475 4.524 5.359 1.00 27.14 248 ALA A CA 1
ATOM 1911 C C . ALA A 1 248 ? -22.060 5.633 6.251 1.00 27.14 248 ALA A C 1
ATOM 1913 O O . ALA A 1 248 ? -21.540 5.853 7.349 1.00 27.14 248 ALA A O 1
ATOM 1914 N N . PRO A 1 249 ? -23.110 6.359 5.830 1.00 31.05 249 PRO A N 1
ATOM 1915 C CA . PRO A 1 249 ? -23.818 7.198 6.770 1.00 31.05 249 PRO A CA 1
ATOM 1916 C C . PRO A 1 249 ? -24.436 6.259 7.802 1.00 31.05 249 PRO A C 1
ATOM 1918 O O . PRO A 1 249 ? -25.198 5.353 7.459 1.00 31.05 249 PRO A O 1
ATOM 1921 N N . THR A 1 250 ? -24.110 6.467 9.073 1.00 30.92 250 THR A N 1
ATOM 1922 C CA . THR A 1 250 ? -24.795 5.865 10.217 1.00 30.92 250 THR A CA 1
ATOM 1923 C C . THR A 1 250 ? -26.217 6.414 10.288 1.00 30.92 250 THR A C 1
ATOM 1925 O O . THR A 1 250 ? -26.587 7.204 11.147 1.00 30.92 250 THR A O 1
ATOM 1928 N N . THR A 1 251 ? -27.062 5.987 9.359 1.00 29.34 251 THR A N 1
ATOM 1929 C CA . THR A 1 251 ? -28.510 6.054 9.500 1.00 29.34 251 THR A CA 1
ATOM 1930 C C . THR A 1 251 ? -29.009 4.622 9.510 1.00 29.34 251 THR A C 1
ATOM 1932 O O . THR A 1 251 ? -29.158 3.970 8.479 1.00 29.34 251 THR A O 1
ATOM 1935 N N . ARG A 1 252 ? -29.269 4.102 10.716 1.00 32.66 252 ARG A N 1
ATOM 1936 C CA . ARG A 1 252 ? -30.174 2.962 10.889 1.00 32.66 252 ARG A CA 1
ATOM 1937 C C . ARG A 1 252 ? -31.536 3.382 10.334 1.00 32.66 252 ARG A C 1
ATOM 1939 O O . ARG A 1 252 ? -32.330 4.008 11.023 1.00 32.66 252 ARG A O 1
ATOM 1946 N N . GLY A 1 253 ? -31.761 3.074 9.066 1.00 30.56 253 GLY A N 1
ATOM 1947 C CA . GLY A 1 253 ? -32.975 3.406 8.338 1.00 30.56 253 GLY A CA 1
ATOM 1948 C C . GLY A 1 253 ? -32.808 3.017 6.880 1.00 30.56 253 GLY A C 1
ATOM 1949 O O . GLY A 1 253 ? -32.469 3.851 6.052 1.00 30.56 253 GLY A O 1
ATOM 1950 N N . GLY A 1 254 ? -33.014 1.735 6.571 1.00 31.61 254 GLY A N 1
ATOM 1951 C CA . GLY A 1 254 ? -33.070 1.254 5.194 1.00 31.61 254 GLY A CA 1
ATOM 1952 C C . GLY A 1 254 ? -34.239 1.904 4.457 1.00 31.61 254 GLY A C 1
ATOM 1953 O O . GLY A 1 254 ? -35.366 1.423 4.532 1.00 31.61 254 GLY A O 1
ATOM 1954 N N . GLY A 1 255 ? -33.969 3.004 3.760 1.00 30.23 255 GLY A N 1
ATOM 1955 C CA . GLY A 1 255 ? -34.906 3.672 2.870 1.00 30.23 255 GLY A CA 1
ATOM 1956 C C . GLY A 1 255 ? -34.363 3.654 1.450 1.00 30.23 255 GLY A C 1
ATOM 1957 O O . GLY A 1 255 ? -33.400 4.346 1.142 1.00 30.23 255 GLY A O 1
ATOM 1958 N N . ARG A 1 256 ? -34.991 2.877 0.561 1.00 32.75 256 ARG A N 1
ATOM 1959 C CA . ARG A 1 256 ? -34.866 3.107 -0.883 1.00 32.75 256 ARG A CA 1
ATOM 1960 C C . ARG A 1 256 ? -35.444 4.492 -1.174 1.00 32.75 256 ARG A C 1
ATOM 1962 O O . ARG A 1 256 ? -36.639 4.687 -0.961 1.00 32.75 256 ARG A O 1
ATOM 1969 N N . VAL A 1 257 ? -34.642 5.419 -1.689 1.00 37.09 257 VAL A N 1
ATOM 1970 C CA . VAL A 1 257 ? -35.172 6.659 -2.270 1.00 37.09 257 VAL A CA 1
ATOM 1971 C C . VAL A 1 257 ? -35.716 6.301 -3.652 1.00 37.09 257 VAL A C 1
ATOM 1973 O O . VAL A 1 257 ? -34.961 6.083 -4.595 1.00 37.09 257 VAL A O 1
ATOM 1976 N N . ARG A 1 258 ? -37.038 6.131 -3.752 1.00 30.98 258 ARG A N 1
ATOM 1977 C CA . ARG A 1 258 ? -37.736 6.058 -5.041 1.00 30.98 258 ARG A CA 1
ATOM 1978 C C . ARG A 1 258 ? -37.997 7.482 -5.511 1.00 30.98 258 ARG A C 1
ATOM 1980 O O . ARG A 1 258 ? -38.701 8.213 -4.827 1.00 30.98 258 ARG A O 1
ATOM 1987 N N . THR A 1 259 ? -37.493 7.834 -6.683 1.00 39.72 259 THR A N 1
ATOM 1988 C CA . THR A 1 259 ? -37.979 8.980 -7.455 1.00 39.72 259 THR A CA 1
ATOM 1989 C C . THR A 1 259 ? -39.163 8.533 -8.319 1.00 39.72 259 THR A C 1
ATOM 1991 O O . THR A 1 259 ? -39.190 7.416 -8.853 1.00 39.72 259 THR A O 1
ATOM 1994 N N . LEU A 1 260 ? -40.186 9.383 -8.420 1.00 34.66 260 LEU A N 1
ATOM 1995 C CA . LEU A 1 260 ? -41.340 9.160 -9.289 1.00 34.66 260 LEU A CA 1
ATOM 1996 C C . LEU A 1 260 ? -40.919 9.431 -10.740 1.00 34.66 260 LEU A C 1
ATOM 1998 O O . LEU A 1 260 ? -40.793 10.562 -11.180 1.00 34.66 260 LEU A O 1
ATOM 2002 N N . GLY A 1 261 ? -40.632 8.342 -11.451 1.00 37.97 261 GLY A N 1
ATOM 2003 C CA . GLY A 1 261 ? -40.130 8.319 -12.829 1.00 37.97 261 GLY A CA 1
ATOM 2004 C C . GLY A 1 261 ? -39.637 6.929 -13.246 1.00 37.97 261 GLY A C 1
ATOM 2005 O O . GLY A 1 261 ? -39.565 6.622 -14.429 1.00 37.97 261 GLY A O 1
ATOM 2006 N N . GLY A 1 262 ? -39.375 6.048 -12.272 1.00 31.92 262 GLY A N 1
ATOM 2007 C CA . GLY A 1 262 ? -39.025 4.643 -12.511 1.00 31.92 262 GLY A CA 1
ATOM 2008 C C . GLY A 1 262 ? -37.524 4.369 -12.602 1.00 31.92 262 GLY A C 1
ATOM 2009 O O . GLY A 1 262 ? -37.137 3.204 -12.579 1.00 31.92 262 GLY A O 1
ATOM 2010 N N . GLU A 1 263 ? -36.682 5.403 -12.615 1.00 41.16 263 GLU A N 1
ATOM 2011 C CA . GLU A 1 263 ? -35.228 5.250 -12.659 1.00 41.16 263 GLU A CA 1
ATOM 2012 C C . GLU A 1 263 ? -34.587 5.513 -11.294 1.00 41.16 263 GLU A C 1
ATOM 2014 O O . GLU A 1 263 ? -34.620 6.613 -10.745 1.00 41.16 263 GLU A O 1
ATOM 2019 N N . THR A 1 264 ? -33.996 4.461 -10.731 1.00 42.34 264 THR A N 1
ATOM 2020 C CA . THR A 1 264 ? -33.148 4.524 -9.540 1.00 42.34 264 THR A CA 1
ATOM 2021 C C . THR A 1 264 ? -31.817 5.183 -9.881 1.00 42.34 264 THR A C 1
ATOM 2023 O O . THR A 1 264 ? -31.013 4.591 -10.599 1.00 42.34 264 THR A O 1
ATOM 2026 N N . VAL A 1 265 ? -31.547 6.361 -9.315 1.00 44.94 265 VAL A N 1
ATOM 2027 C CA . VAL A 1 265 ? -30.184 6.909 -9.284 1.00 44.94 265 VAL A CA 1
ATOM 2028 C C . VAL A 1 265 ? -29.361 6.045 -8.330 1.00 44.94 265 VAL A C 1
ATOM 2030 O O . VAL A 1 265 ? -29.755 5.836 -7.179 1.00 44.94 265 VAL A O 1
ATOM 2033 N N . ASN A 1 266 ? -28.242 5.499 -8.805 1.00 51.00 266 ASN A N 1
ATOM 2034 C CA . ASN A 1 266 ? -27.380 4.667 -7.978 1.00 51.00 266 ASN A CA 1
ATOM 2035 C C . ASN A 1 266 ? -26.761 5.527 -6.864 1.00 51.00 266 ASN A C 1
ATOM 2037 O O . ASN A 1 266 ? -26.116 6.542 -7.124 1.00 51.00 266 ASN A O 1
ATOM 2041 N N . GLN A 1 267 ? -26.937 5.104 -5.611 1.00 46.50 267 GLN A N 1
ATOM 2042 C CA . GLN A 1 267 ? -26.341 5.745 -4.436 1.00 46.50 267 GLN A CA 1
ATOM 2043 C C . GLN A 1 267 ? -24.810 5.874 -4.572 1.00 46.50 267 GLN A C 1
ATOM 2045 O O . GLN A 1 267 ? -24.224 6.832 -4.078 1.00 46.50 267 GLN A O 1
ATOM 2050 N N . GLN A 1 268 ? -24.179 4.953 -5.308 1.00 45.78 268 GLN A N 1
ATOM 2051 C CA . GLN A 1 268 ? -22.756 4.968 -5.634 1.00 45.78 268 GLN A CA 1
ATOM 2052 C C . GLN A 1 268 ? -22.344 6.164 -6.511 1.00 45.78 268 GLN A C 1
ATOM 2054 O O . GLN A 1 268 ? -21.322 6.786 -6.221 1.00 45.78 268 GLN A O 1
ATOM 2059 N N . ASP A 1 269 ? -23.143 6.528 -7.518 1.00 49.69 269 ASP A N 1
ATOM 2060 C CA . ASP A 1 269 ? -22.837 7.631 -8.446 1.00 49.69 269 ASP A CA 1
ATOM 2061 C C . ASP A 1 269 ? -22.950 8.988 -7.731 1.00 49.69 269 ASP A C 1
ATOM 2063 O O . ASP A 1 269 ? -22.115 9.880 -7.891 1.00 49.69 269 ASP A O 1
ATOM 2067 N N . LEU A 1 270 ? -23.946 9.107 -6.848 1.00 52.38 270 LEU A N 1
ATOM 2068 C CA . LEU A 1 270 ? -24.151 10.254 -5.961 1.00 52.38 270 LEU A CA 1
ATOM 2069 C C . LEU A 1 270 ? -22.979 10.449 -4.991 1.00 52.38 270 LEU A C 1
ATOM 2071 O O . LEU A 1 270 ? -22.479 11.564 -4.832 1.00 52.38 270 LEU A O 1
ATOM 2075 N N . SER A 1 271 ? -22.513 9.367 -4.362 1.00 50.44 271 SER A N 1
ATOM 2076 C CA . SER A 1 271 ? -21.362 9.412 -3.459 1.00 50.44 271 SER A CA 1
ATOM 2077 C C . SER A 1 271 ? -20.074 9.802 -4.185 1.00 50.44 271 SER A C 1
ATOM 2079 O O . SER A 1 271 ? -19.304 10.597 -3.651 1.00 50.44 271 SER A O 1
ATOM 2081 N N . GLN A 1 272 ? -19.843 9.307 -5.405 1.00 53.22 272 GLN A N 1
ATOM 2082 C CA . GLN A 1 272 ? -18.664 9.675 -6.198 1.00 53.22 272 GLN A CA 1
ATOM 2083 C C . GLN A 1 272 ? -18.674 11.154 -6.604 1.00 53.22 272 GLN A C 1
ATOM 2085 O O . GLN A 1 272 ? -17.656 11.832 -6.450 1.00 53.22 272 GLN A O 1
ATOM 2090 N N . ALA A 1 273 ? -19.821 11.678 -7.048 1.00 54.84 273 ALA A N 1
ATOM 2091 C CA . ALA A 1 273 ? -19.964 13.088 -7.407 1.00 54.84 273 ALA A CA 1
ATOM 2092 C C . ALA A 1 273 ? -19.717 14.017 -6.205 1.00 54.84 273 ALA A C 1
ATOM 2094 O O . ALA A 1 273 ? -18.989 15.004 -6.315 1.00 54.84 273 ALA A O 1
ATOM 2095 N N . VAL A 1 274 ? -20.262 13.671 -5.033 1.00 59.19 274 VAL A N 1
ATOM 2096 C CA . VAL A 1 274 ? -20.051 14.428 -3.790 1.00 59.19 274 VAL A CA 1
ATOM 2097 C C . VAL A 1 274 ? -18.589 14.371 -3.338 1.00 59.19 274 VAL A C 1
ATOM 2099 O O . VAL A 1 274 ? -18.021 15.402 -2.979 1.00 59.19 274 VAL A O 1
ATOM 2102 N N . MET A 1 275 ? -17.956 13.197 -3.386 1.00 56.22 275 MET A N 1
ATOM 2103 C CA . MET A 1 275 ? -16.555 13.030 -2.982 1.00 56.22 275 MET A CA 1
ATOM 2104 C C . MET A 1 275 ? -15.595 13.805 -3.884 1.00 56.22 275 MET A C 1
ATOM 2106 O O . MET A 1 275 ? -14.695 14.474 -3.376 1.00 56.22 275 MET A O 1
ATOM 2110 N N . LEU A 1 276 ? -15.813 13.777 -5.201 1.00 59.50 276 LEU A N 1
ATOM 2111 C CA . LEU A 1 276 ? -15.033 14.570 -6.150 1.00 59.50 276 LEU A CA 1
ATOM 2112 C C . LEU A 1 276 ? -15.202 16.070 -5.878 1.00 59.50 276 LEU A C 1
ATOM 2114 O O . LEU A 1 276 ? -14.217 16.800 -5.811 1.00 59.50 276 LEU A O 1
ATOM 2118 N N . ALA A 1 277 ? -16.434 16.522 -5.643 1.00 58.81 277 ALA A N 1
ATOM 2119 C CA . ALA A 1 277 ? -16.725 17.923 -5.364 1.00 58.81 277 ALA A CA 1
ATOM 2120 C C . ALA A 1 277 ? -16.061 18.416 -4.061 1.00 58.81 277 ALA A C 1
ATOM 2122 O O . ALA A 1 277 ? -15.459 19.491 -4.033 1.00 58.81 277 ALA A O 1
ATOM 2123 N N . VAL A 1 278 ? -16.099 17.606 -2.996 1.00 57.25 278 VAL A N 1
ATOM 2124 C CA . VAL A 1 278 ? -15.410 17.894 -1.725 1.00 57.25 278 VAL A CA 1
ATOM 2125 C C . VAL A 1 278 ? -13.894 17.903 -1.906 1.00 57.25 278 VAL A C 1
ATOM 2127 O O . VAL A 1 278 ? -13.220 18.780 -1.366 1.00 57.25 278 VAL A O 1
ATOM 2130 N N . HIS A 1 279 ? -13.350 16.945 -2.658 1.00 56.03 279 HIS A N 1
ATOM 2131 C CA . HIS A 1 279 ? -11.917 16.853 -2.918 1.00 56.03 279 HIS A CA 1
ATOM 2132 C C . HIS A 1 279 ? -11.399 18.082 -3.678 1.00 56.03 279 HIS A C 1
ATOM 2134 O O . HIS A 1 279 ? -10.453 18.728 -3.222 1.00 56.03 279 HIS A O 1
ATOM 2140 N N . LEU A 1 280 ? -12.065 18.459 -4.774 1.00 55.78 280 LEU A N 1
ATOM 2141 C CA . LEU A 1 280 ? -11.710 19.631 -5.581 1.00 55.78 280 LEU A CA 1
ATOM 2142 C C . LEU A 1 280 ? -11.773 20.928 -4.762 1.00 55.78 280 LEU A C 1
ATOM 2144 O O . LEU A 1 280 ? -10.877 21.768 -4.843 1.00 55.78 280 LEU A O 1
ATOM 2148 N N . ALA A 1 281 ? -12.794 21.083 -3.919 1.00 58.03 281 ALA A N 1
ATOM 2149 C CA . ALA A 1 281 ? -12.923 22.267 -3.080 1.00 58.03 281 ALA A CA 1
ATOM 2150 C C . ALA A 1 281 ? -11.859 22.319 -1.961 1.00 58.03 281 ALA A C 1
ATOM 2152 O O . ALA A 1 281 ? -11.298 23.387 -1.707 1.00 58.03 281 ALA A O 1
ATOM 2153 N N . LYS A 1 282 ? -11.474 21.178 -1.371 1.00 55.09 282 LYS A N 1
ATOM 2154 C CA . LYS A 1 282 ? -10.344 21.112 -0.424 1.00 55.09 282 LYS A CA 1
ATOM 2155 C C . LYS A 1 282 ? -9.006 21.463 -1.079 1.00 55.09 282 LYS A C 1
ATOM 2157 O O . LYS A 1 282 ? -8.228 22.198 -0.477 1.00 55.09 282 LYS A O 1
ATOM 2162 N N . GLN A 1 283 ? -8.742 20.996 -2.303 1.00 52.06 283 GLN A N 1
ATOM 2163 C CA . GLN A 1 283 ? -7.529 21.377 -3.045 1.00 52.06 283 GLN A CA 1
ATOM 2164 C C . GLN A 1 283 ? -7.471 22.884 -3.338 1.00 52.06 283 GLN A C 1
ATOM 2166 O O . GL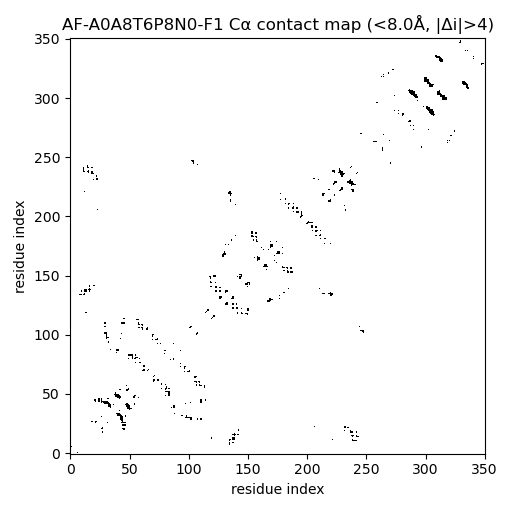N A 1 283 ? -6.392 23.473 -3.346 1.00 52.06 283 GLN A O 1
ATOM 2171 N N . ALA A 1 284 ? -8.628 23.531 -3.500 1.00 51.44 284 ALA A N 1
ATOM 2172 C CA . ALA A 1 284 ? -8.733 24.981 -3.637 1.00 51.44 284 ALA A CA 1
ATOM 2173 C C . ALA A 1 284 ? -8.621 25.752 -2.299 1.00 51.44 284 ALA A C 1
ATOM 2175 O O . ALA A 1 284 ? -8.746 26.978 -2.294 1.00 51.44 284 ALA A O 1
ATOM 2176 N N . GLY A 1 285 ? -8.383 25.066 -1.172 1.00 50.38 285 GLY A N 1
ATOM 2177 C CA . GLY A 1 285 ? -8.292 25.670 0.161 1.00 50.38 285 GLY A CA 1
ATOM 2178 C C . GLY A 1 285 ? -9.638 26.142 0.715 1.00 50.38 285 GLY A C 1
ATOM 2179 O O . GLY A 1 285 ? -9.675 27.069 1.523 1.00 50.38 285 GLY A O 1
ATOM 2180 N N . LEU A 1 286 ? -10.741 25.553 0.250 1.00 53.94 286 LEU A N 1
ATOM 2181 C CA . LEU A 1 286 ? -12.093 25.943 0.626 1.00 53.94 286 LEU A CA 1
ATOM 2182 C C . LEU A 1 286 ? -12.658 24.998 1.692 1.00 53.94 286 LEU A C 1
ATOM 2184 O O . LEU A 1 286 ? -12.496 23.779 1.612 1.00 53.94 286 LEU A O 1
ATOM 2188 N N . GLU A 1 287 ? -13.365 25.560 2.672 1.00 47.19 287 GLU A N 1
ATOM 2189 C CA . GLU A 1 287 ? -14.244 24.779 3.545 1.00 47.19 287 GLU A CA 1
ATOM 2190 C C . GLU A 1 287 ? -15.519 24.402 2.789 1.00 47.19 287 GLU A C 1
ATOM 2192 O O . GLU A 1 287 ? -16.072 25.211 2.045 1.00 47.19 287 GLU A O 1
ATOM 2197 N N . VAL A 1 288 ? -15.966 23.157 2.964 1.00 55.22 288 VAL A N 1
ATOM 2198 C CA . VAL A 1 288 ? -17.026 22.557 2.148 1.00 55.22 288 VAL A CA 1
ATOM 2199 C C . VAL A 1 288 ? -18.148 22.063 3.046 1.00 55.22 288 VAL A C 1
ATOM 2201 O O . VAL A 1 288 ? -17.982 21.082 3.771 1.00 55.22 288 VAL A O 1
ATOM 2204 N N . GLY A 1 289 ? -19.312 22.704 2.960 1.00 48.44 289 GLY A N 1
ATOM 2205 C CA . GLY A 1 289 ? -20.571 22.131 3.436 1.00 48.44 289 GLY A CA 1
ATOM 2206 C C . GLY A 1 289 ? -21.334 21.527 2.264 1.00 48.44 289 GLY A C 1
ATOM 2207 O O . GLY A 1 289 ? -21.716 22.272 1.367 1.00 48.44 289 GLY A O 1
ATOM 2208 N N . VAL A 1 290 ? -21.557 20.209 2.259 1.00 51.41 290 VAL A N 1
ATOM 2209 C CA . VAL A 1 290 ? -22.381 19.546 1.235 1.00 51.41 290 VAL A CA 1
ATOM 2210 C C . VAL A 1 290 ? -23.816 19.454 1.735 1.00 51.41 290 VAL A C 1
ATOM 2212 O O . VAL A 1 290 ? -24.080 18.800 2.743 1.00 51.41 290 VAL A O 1
ATOM 2215 N N . LYS A 1 291 ? -24.752 20.075 1.014 1.00 54.34 291 LYS A N 1
ATOM 2216 C CA . LYS A 1 291 ? -26.190 19.871 1.227 1.00 54.34 291 LYS A CA 1
ATOM 2217 C C . LYS A 1 291 ? -26.780 19.157 0.016 1.00 54.34 291 LYS A C 1
ATOM 2219 O O . LYS A 1 291 ? -26.650 19.638 -1.108 1.00 54.34 291 LYS A O 1
ATOM 2224 N N . LEU A 1 292 ? -27.427 18.023 0.269 1.00 51.25 292 LEU A N 1
ATOM 2225 C CA . LEU A 1 292 ? -28.277 17.335 -0.697 1.00 51.25 292 LEU A CA 1
ATOM 2226 C C . LEU A 1 292 ? -29.713 17.780 -0.431 1.00 51.25 292 LEU A C 1
ATOM 2228 O O . LEU A 1 292 ? -30.259 17.494 0.636 1.00 51.25 292 LEU A O 1
ATOM 2232 N N . ASP A 1 293 ? -30.301 18.523 -1.364 1.00 55.41 293 ASP A N 1
ATOM 2233 C CA . ASP A 1 293 ? -31.696 18.946 -1.259 1.00 55.41 293 ASP A CA 1
ATOM 2234 C C . ASP A 1 293 ? -32.575 18.043 -2.129 1.00 55.41 293 ASP A C 1
ATOM 2236 O O . ASP A 1 293 ? -32.391 17.963 -3.344 1.00 55.41 293 ASP A O 1
ATOM 2240 N N . THR A 1 294 ? -33.492 17.326 -1.483 1.00 57.19 294 THR A N 1
ATOM 2241 C CA . THR A 1 294 ? -34.448 16.399 -2.117 1.00 57.19 294 THR A CA 1
ATOM 2242 C C . THR A 1 294 ? -35.892 16.847 -1.886 1.00 57.19 294 THR A C 1
ATOM 2244 O O . THR A 1 294 ? -36.817 16.054 -2.016 1.00 57.19 294 THR A O 1
ATOM 2247 N N . SER A 1 295 ? -36.093 18.109 -1.492 1.00 42.75 295 SER A N 1
ATOM 2248 C CA . SER A 1 295 ? -37.361 18.585 -0.929 1.00 42.75 295 SER A CA 1
ATOM 2249 C C . SER A 1 295 ? -38.512 18.775 -1.923 1.00 42.75 295 SER A C 1
ATOM 2251 O O . SER A 1 295 ? -39.614 19.083 -1.475 1.00 42.75 295 SER A O 1
ATOM 2253 N N . ASP A 1 296 ? -38.304 18.568 -3.226 1.00 49.22 296 ASP A N 1
ATOM 2254 C CA . ASP A 1 296 ? -39.341 18.781 -4.239 1.00 49.22 296 ASP A CA 1
ATOM 2255 C C . ASP A 1 296 ? -39.253 17.730 -5.361 1.00 49.22 296 ASP A C 1
ATOM 2257 O O . ASP A 1 296 ? -38.196 17.551 -5.973 1.00 49.22 296 ASP A O 1
ATOM 2261 N N . GLU A 1 297 ? -40.356 17.005 -5.586 1.00 46.88 297 GLU A N 1
ATOM 2262 C CA . GLU A 1 297 ? -40.419 15.746 -6.356 1.00 46.88 297 GLU A CA 1
ATOM 2263 C C . GLU A 1 297 ? -40.086 15.915 -7.850 1.00 46.88 297 GLU A C 1
ATOM 2265 O O . GLU A 1 297 ? -39.651 14.955 -8.486 1.00 46.88 297 GLU A O 1
ATOM 2270 N N . ASP A 1 298 ? -40.191 17.140 -8.375 1.00 52.22 298 ASP A N 1
ATOM 2271 C CA . ASP A 1 298 ? -39.902 17.496 -9.773 1.00 52.22 298 ASP A CA 1
ATOM 2272 C C . ASP A 1 298 ? -38.593 18.295 -9.949 1.00 52.22 298 ASP A C 1
ATOM 2274 O O . ASP A 1 298 ? -38.280 18.772 -11.046 1.00 52.22 298 ASP A O 1
ATOM 2278 N N . THR A 1 299 ? -37.801 18.471 -8.883 1.00 53.84 299 THR A N 1
ATOM 2279 C CA . THR A 1 299 ? -36.576 19.282 -8.948 1.00 53.84 299 THR A CA 1
ATOM 2280 C C . THR A 1 299 ? -35.336 18.403 -9.162 1.00 53.84 299 THR A C 1
ATOM 2282 O O . THR A 1 299 ? -35.124 17.454 -8.407 1.00 53.84 299 THR A O 1
ATOM 2285 N N . PRO A 1 300 ? -34.468 18.708 -10.153 1.00 56.28 300 PRO A N 1
ATOM 2286 C CA . PRO A 1 300 ? -33.216 17.981 -10.355 1.00 56.28 300 PRO A CA 1
ATOM 2287 C C . PRO A 1 300 ? -32.383 17.972 -9.077 1.00 56.28 300 PRO A C 1
ATOM 2289 O O . PRO A 1 300 ? -32.347 18.970 -8.353 1.00 56.28 300 PRO A O 1
ATOM 2292 N N . LEU A 1 301 ? -31.706 16.853 -8.815 1.00 56.38 301 LEU A N 1
ATOM 2293 C CA . LEU A 1 301 ? -30.958 16.652 -7.582 1.00 56.38 301 LEU A CA 1
ATOM 2294 C C . LEU A 1 301 ? -29.865 17.719 -7.475 1.00 56.38 301 LEU A C 1
ATOM 2296 O O . LEU A 1 301 ? -29.034 17.867 -8.375 1.00 56.38 301 LEU A O 1
ATOM 2300 N N . ARG A 1 302 ? -29.907 18.504 -6.395 1.00 63.12 302 ARG A N 1
ATOM 2301 C CA . ARG A 1 302 ? -28.979 19.616 -6.185 1.00 63.12 302 ARG A CA 1
ATOM 2302 C C . ARG A 1 302 ? -27.884 19.206 -5.222 1.00 63.12 302 ARG A C 1
ATOM 2304 O O . ARG A 1 302 ? -28.161 18.855 -4.075 1.00 63.12 302 ARG A O 1
ATOM 2311 N N . VAL A 1 303 ? -26.645 19.296 -5.687 1.00 59.72 303 VAL A N 1
ATOM 2312 C CA . VAL A 1 303 ? -25.476 19.302 -4.808 1.00 59.72 303 VAL A CA 1
ATOM 2313 C C . VAL A 1 303 ? -25.134 20.760 -4.581 1.00 59.72 303 VAL A C 1
ATOM 2315 O O . VAL A 1 303 ? -24.823 21.469 -5.533 1.00 59.72 303 VAL A O 1
ATOM 2318 N N . SER A 1 304 ? -25.214 21.222 -3.340 1.00 61.44 304 SER A N 1
ATOM 2319 C CA . SER A 1 304 ? -24.775 22.567 -2.980 1.00 61.44 304 SER A CA 1
ATOM 2320 C C . SER A 1 304 ? -23.502 22.484 -2.148 1.00 61.44 304 SER A C 1
ATOM 2322 O O . SER A 1 304 ? -23.468 21.757 -1.155 1.00 61.44 304 SER A O 1
ATOM 2324 N N . ILE A 1 305 ? -22.475 23.234 -2.548 1.00 58.38 305 ILE A N 1
ATOM 2325 C CA . ILE A 1 305 ? -21.278 23.493 -1.751 1.00 58.38 305 ILE A CA 1
ATOM 2326 C C . ILE A 1 305 ? -21.382 24.902 -1.180 1.00 58.38 305 ILE A C 1
ATOM 2328 O O . ILE A 1 305 ? -21.363 25.889 -1.920 1.00 58.38 305 ILE A O 1
ATOM 2332 N N . THR A 1 306 ? -21.477 24.988 0.144 1.00 53.84 306 THR A N 1
ATOM 2333 C CA . THR A 1 306 ? -21.403 26.258 0.870 1.00 53.84 306 THR A CA 1
ATOM 2334 C C . THR A 1 306 ? -19.945 26.645 1.071 1.00 53.84 306 THR A C 1
ATOM 2336 O O . THR A 1 306 ? -19.179 25.879 1.651 1.00 53.84 306 THR A O 1
ATOM 2339 N N . LEU A 1 307 ? -19.598 27.841 0.610 1.00 54.72 307 LEU A N 1
ATOM 2340 C CA . LEU A 1 307 ? -18.312 28.508 0.778 1.00 54.72 307 LEU A CA 1
ATOM 2341 C C . LEU A 1 307 ? -18.504 29.730 1.697 1.00 54.72 307 LEU A C 1
ATOM 2343 O O . LEU A 1 307 ? -19.622 30.245 1.781 1.00 54.72 307 LEU A O 1
ATOM 2347 N N . PRO A 1 308 ? -17.440 30.276 2.319 1.00 48.53 308 PRO A N 1
ATOM 2348 C CA . PRO A 1 308 ? -17.538 31.506 3.120 1.00 48.53 308 PRO A CA 1
ATOM 2349 C C . PRO A 1 308 ? -18.161 32.703 2.374 1.00 48.53 308 PRO A C 1
ATOM 2351 O O . PRO A 1 308 ? -18.688 33.620 2.994 1.00 48.53 308 PRO A O 1
ATOM 2354 N N . GLU A 1 309 ? -18.114 32.678 1.040 1.00 56.16 309 GLU A N 1
ATOM 2355 C CA . GLU A 1 309 ? -18.449 33.792 0.148 1.00 56.16 309 GLU A CA 1
ATOM 2356 C C . GLU A 1 309 ? -19.752 33.556 -0.660 1.00 56.16 309 GLU A C 1
ATOM 2358 O O . GLU A 1 309 ? -20.144 34.409 -1.459 1.00 56.16 309 GLU A O 1
ATOM 2363 N N . GLY A 1 310 ? -20.405 32.390 -0.524 1.00 57.34 310 GLY A N 1
ATOM 2364 C CA . GLY A 1 310 ? -21.591 32.023 -1.315 1.00 57.34 310 GLY A CA 1
ATOM 2365 C C . GLY A 1 310 ? -21.838 30.513 -1.423 1.00 57.34 310 GLY A C 1
ATOM 2366 O O . GLY A 1 310 ? -21.141 29.714 -0.807 1.00 57.34 310 GLY A O 1
ATOM 2367 N N . VAL A 1 311 ? -22.836 30.107 -2.216 1.00 59.59 311 VAL A N 1
ATOM 2368 C CA . VAL A 1 311 ? -23.199 28.692 -2.412 1.00 59.59 311 VAL A CA 1
ATOM 2369 C C . VAL A 1 311 ? -23.121 28.338 -3.894 1.00 59.59 311 VAL A C 1
ATOM 2371 O O . VAL A 1 311 ? -23.868 28.884 -4.701 1.00 59.59 311 VAL A O 1
ATOM 2374 N N . VAL A 1 312 ? -22.261 27.385 -4.252 1.00 62.19 312 VAL A N 1
ATOM 2375 C CA . VAL A 1 312 ? -22.229 26.812 -5.607 1.00 62.19 312 VAL A CA 1
ATOM 2376 C C . VAL A 1 312 ? -23.207 25.650 -5.650 1.00 62.19 312 VAL A C 1
ATOM 2378 O O . VAL A 1 312 ? -23.161 24.793 -4.773 1.00 62.19 312 VAL A O 1
ATOM 2381 N N . THR A 1 313 ? -24.103 25.617 -6.636 1.00 58.78 313 THR A N 1
ATOM 2382 C CA . THR A 1 313 ? -25.106 24.553 -6.752 1.00 58.78 313 THR A CA 1
ATOM 2383 C C . THR A 1 313 ? -25.034 23.892 -8.119 1.00 58.78 313 THR A C 1
ATOM 2385 O O . THR A 1 313 ? -25.249 24.541 -9.135 1.00 58.78 313 THR A O 1
ATOM 2388 N N . TRP A 1 314 ? -24.794 22.586 -8.145 1.00 63.09 314 TRP A N 1
ATOM 2389 C CA . TRP A 1 314 ? -24.904 21.775 -9.354 1.00 63.09 314 TRP A CA 1
ATOM 2390 C C . TRP A 1 314 ? -26.303 21.177 -9.427 1.00 63.09 314 TRP A C 1
ATOM 2392 O O . TRP A 1 314 ? -26.770 20.581 -8.455 1.00 63.09 314 TRP A O 1
ATOM 2402 N N . LYS A 1 315 ? -26.963 21.320 -10.578 1.00 60.84 315 LYS A N 1
ATOM 2403 C CA . LYS A 1 315 ? -28.181 20.575 -10.911 1.00 60.84 315 LYS A CA 1
ATOM 2404 C C . LYS A 1 315 ? -27.760 19.311 -11.647 1.00 60.84 315 LYS A C 1
ATOM 2406 O O . LYS A 1 315 ? -27.202 19.401 -12.736 1.00 60.84 315 LYS A O 1
ATOM 2411 N N . LEU A 1 316 ? -28.008 18.150 -11.056 1.00 55.97 316 LEU A N 1
ATOM 2412 C CA . LEU A 1 316 ? -27.765 16.878 -11.724 1.00 55.97 316 LEU A CA 1
ATOM 2413 C C . LEU A 1 316 ? -28.982 16.538 -12.601 1.00 55.97 316 LEU A C 1
ATOM 2415 O O . LEU A 1 316 ? -30.111 16.612 -12.104 1.00 55.97 316 LEU A O 1
ATOM 2419 N N . PRO A 1 317 ? -28.791 16.189 -13.886 1.00 50.06 317 PRO A N 1
ATOM 2420 C CA . PRO A 1 317 ? -29.880 15.745 -14.740 1.00 50.06 317 PRO A CA 1
ATOM 2421 C C . PRO A 1 317 ? -30.515 14.483 -14.152 1.00 50.06 317 PRO A C 1
ATOM 2423 O O . PRO A 1 317 ? -29.834 13.538 -13.756 1.00 50.06 317 PRO A O 1
ATOM 2426 N N . THR A 1 318 ? -31.840 14.480 -14.076 1.00 49.06 318 THR A N 1
ATOM 2427 C CA . THR A 1 318 ? -32.624 13.314 -13.685 1.00 49.06 318 THR A CA 1
ATOM 2428 C C . THR A 1 318 ? -32.767 12.380 -14.887 1.00 49.06 318 THR A C 1
ATOM 2430 O O . THR A 1 318 ? -33.217 12.794 -15.952 1.00 49.06 318 THR A O 1
ATOM 2433 N N . GLY A 1 319 ? -32.371 11.117 -14.719 1.00 42.38 319 GLY A N 1
ATOM 2434 C CA . GLY A 1 319 ? -32.649 10.045 -15.682 1.00 42.38 319 GLY A CA 1
ATOM 2435 C C . GLY A 1 319 ? -31.612 9.800 -16.788 1.00 42.38 319 GLY A C 1
ATOM 2436 O O . GLY A 1 319 ? -31.930 9.259 -17.843 1.00 42.38 319 GLY A O 1
ATOM 2437 N N . GLN A 1 320 ? -30.352 10.190 -16.580 1.00 43.34 320 GLN A N 1
ATOM 2438 C CA . GLN A 1 320 ? -29.230 9.681 -17.376 1.00 43.34 320 GLN A CA 1
ATOM 2439 C C . GLN A 1 320 ? -28.189 9.058 -16.450 1.00 43.34 320 GLN A C 1
ATOM 2441 O O . GLN A 1 320 ? -27.871 9.618 -15.400 1.00 43.34 320 GLN A O 1
ATOM 2446 N N . ALA A 1 321 ? -27.654 7.896 -16.835 1.00 41.50 321 ALA A N 1
ATOM 2447 C CA . ALA A 1 321 ? -26.475 7.338 -16.186 1.00 41.50 321 ALA A CA 1
ATOM 2448 C C . ALA A 1 321 ? -25.361 8.392 -16.234 1.00 41.50 321 ALA A C 1
ATOM 2450 O O . ALA A 1 321 ? -25.041 8.903 -17.308 1.00 41.50 321 ALA A O 1
ATOM 2451 N N . ILE A 1 322 ? -24.801 8.736 -15.074 1.00 44.19 322 ILE A N 1
ATOM 2452 C CA . ILE A 1 322 ? -23.756 9.754 -14.941 1.00 44.19 322 ILE A CA 1
ATOM 2453 C C . ILE A 1 322 ? -22.452 9.166 -15.509 1.00 44.19 322 ILE A C 1
ATOM 2455 O O . ILE A 1 322 ? -21.588 8.687 -14.782 1.00 44.19 322 ILE A O 1
ATOM 2459 N N . GLN A 1 323 ? -22.315 9.150 -16.834 1.00 37.44 323 GLN A N 1
ATOM 2460 C CA . GLN A 1 323 ? -21.058 8.877 -17.527 1.00 37.44 323 GLN A CA 1
ATOM 2461 C C . GLN A 1 323 ? -20.502 10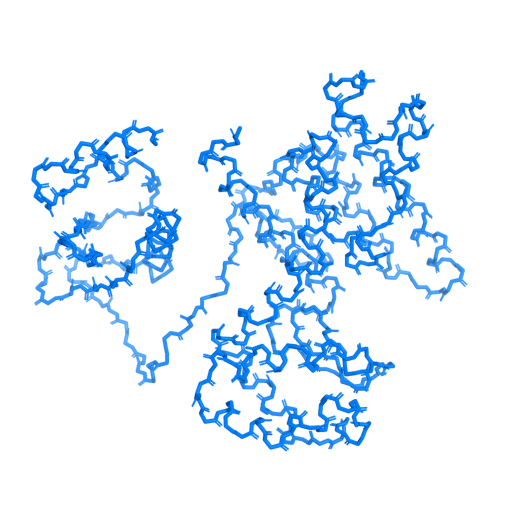.206 -18.046 1.00 37.44 323 GLN A C 1
ATOM 2463 O O . GLN A 1 323 ? -21.179 10.907 -18.787 1.00 37.44 323 GLN A O 1
ATOM 2468 N N . GLY A 1 324 ? -19.272 10.561 -17.653 1.00 42.75 324 GLY A N 1
ATOM 2469 C CA . GLY A 1 324 ? -18.617 11.795 -18.118 1.00 42.75 324 GLY A CA 1
ATOM 2470 C C . GLY A 1 324 ? -18.788 13.017 -17.204 1.00 42.75 324 GLY A C 1
ATOM 2471 O O . GLY A 1 324 ? -19.067 14.113 -17.677 1.00 42.75 324 GLY A O 1
ATOM 2472 N N . LEU A 1 325 ? -18.551 12.855 -15.895 1.00 41.78 325 LEU A N 1
ATOM 2473 C CA . LEU A 1 325 ? -18.504 13.950 -14.904 1.00 41.78 325 LEU A CA 1
ATOM 2474 C C . LEU A 1 325 ? -17.713 15.216 -15.332 1.00 41.78 325 LEU A C 1
ATOM 2476 O O . LEU A 1 325 ? -18.168 16.307 -14.985 1.00 41.78 325 LEU A O 1
ATOM 2480 N N . PRO A 1 326 ? -16.590 15.137 -16.083 1.00 42.38 326 PRO A N 1
ATOM 2481 C CA . PRO A 1 326 ? -15.879 16.331 -16.554 1.00 42.38 326 PRO A CA 1
ATOM 2482 C C . PRO A 1 326 ? -16.702 17.212 -17.505 1.00 42.38 326 PRO A C 1
ATOM 2484 O O . PRO A 1 326 ? -16.622 18.435 -17.431 1.00 42.38 326 PRO A O 1
ATOM 2487 N N . ASP A 1 327 ? -17.543 16.618 -18.357 1.00 42.56 327 ASP A N 1
ATOM 2488 C CA . ASP A 1 327 ? -18.368 17.383 -19.298 1.00 42.56 327 ASP A CA 1
ATOM 2489 C C . ASP A 1 327 ? -19.578 18.028 -18.607 1.00 42.56 327 ASP A C 1
ATOM 2491 O O . ASP A 1 327 ? -19.980 19.129 -18.971 1.00 42.56 327 ASP A O 1
ATOM 2495 N N . MET A 1 328 ? -20.082 17.427 -17.524 1.00 45.19 328 MET A N 1
ATOM 2496 C CA . MET A 1 328 ? -21.177 17.989 -16.718 1.00 45.19 328 MET A CA 1
ATOM 2497 C C . MET A 1 328 ? -20.777 19.243 -15.929 1.00 45.19 328 MET A C 1
ATOM 2499 O O . MET A 1 328 ? -21.629 20.067 -15.595 1.00 45.19 328 MET A O 1
ATOM 2503 N N . ALA A 1 329 ? -19.487 19.416 -15.628 1.00 43.72 329 ALA A N 1
ATOM 2504 C CA . ALA A 1 329 ? -18.986 20.609 -14.948 1.00 43.72 329 ALA A CA 1
ATOM 2505 C C . ALA A 1 329 ? -19.111 21.880 -15.812 1.00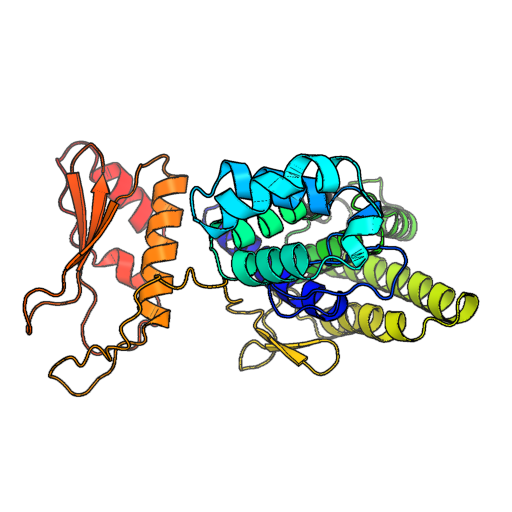 43.72 329 ALA A C 1
ATOM 2507 O O . ALA A 1 329 ? -19.157 22.985 -15.267 1.00 43.72 329 ALA A O 1
ATOM 2508 N N . LYS A 1 330 ? -19.204 21.727 -17.141 1.00 43.00 330 LYS A N 1
ATOM 2509 C CA . LYS A 1 330 ? -19.305 22.834 -18.107 1.00 43.00 330 LYS A CA 1
ATOM 2510 C C . LYS A 1 330 ? -20.695 23.482 -18.125 1.00 43.00 330 LYS A C 1
ATOM 2512 O O . LYS A 1 330 ? -20.788 24.675 -18.401 1.00 43.00 330 LYS A O 1
ATOM 2517 N N . ASP A 1 331 ? -21.732 22.733 -17.747 1.00 42.53 331 ASP A N 1
ATOM 2518 C CA . ASP A 1 331 ? -23.136 23.178 -17.738 1.00 42.53 331 ASP A CA 1
ATOM 2519 C C . ASP A 1 331 ? -23.639 23.588 -16.337 1.00 42.53 331 ASP A C 1
ATOM 2521 O O . ASP A 1 331 ? -24.831 23.830 -16.127 1.00 42.53 331 ASP A O 1
ATOM 2525 N N . ALA A 1 332 ? -22.742 23.669 -15.350 1.00 42.53 332 ALA A N 1
ATOM 2526 C CA . ALA A 1 332 ? -23.089 24.027 -13.982 1.00 42.53 332 ALA A CA 1
ATOM 2527 C C . ALA A 1 332 ? -23.560 25.490 -13.866 1.00 42.53 332 ALA A C 1
ATOM 2529 O O . ALA A 1 332 ? -22.873 26.427 -14.277 1.00 42.53 332 ALA A O 1
ATOM 2530 N N . GLU A 1 333 ? -24.713 25.707 -13.228 1.00 42.72 333 GLU A N 1
ATOM 2531 C CA . GLU A 1 333 ? -25.197 27.049 -12.902 1.00 42.72 333 GLU A CA 1
ATOM 2532 C C . GLU A 1 333 ? -24.468 27.582 -11.656 1.00 42.72 333 GLU A C 1
ATOM 2534 O O . GLU A 1 333 ? -24.781 27.247 -10.514 1.00 42.72 333 GLU A O 1
ATOM 2539 N N . ILE A 1 334 ? -23.454 28.416 -11.881 1.00 44.75 334 ILE A N 1
ATOM 2540 C CA . ILE A 1 334 ? -22.612 28.975 -10.821 1.00 44.75 334 ILE A CA 1
ATOM 2541 C C . ILE A 1 334 ? -23.222 30.287 -10.309 1.00 44.75 334 ILE A C 1
ATOM 2543 O O . ILE A 1 334 ? -23.175 31.314 -10.986 1.00 44.75 334 ILE A O 1
ATOM 2547 N N . VAL A 1 335 ? -23.753 30.273 -9.084 1.00 45.06 335 VAL A N 1
ATOM 2548 C CA . VAL A 1 335 ? -24.273 31.472 -8.404 1.00 45.06 335 VAL A CA 1
ATOM 2549 C C . VAL A 1 335 ? -23.226 31.979 -7.405 1.00 45.06 335 VAL A C 1
ATOM 2551 O O . VAL A 1 335 ? -23.122 31.479 -6.289 1.00 45.06 335 VAL A O 1
ATOM 2554 N N . ILE A 1 336 ? -22.406 32.956 -7.809 1.00 44.72 336 ILE A N 1
ATOM 2555 C CA . ILE A 1 336 ? -21.375 33.594 -6.962 1.00 44.72 336 ILE A CA 1
ATOM 2556 C C . ILE A 1 336 ? -21.367 35.107 -7.244 1.00 44.72 336 ILE A C 1
ATOM 2558 O O . ILE A 1 336 ? -21.746 35.529 -8.334 1.00 44.72 336 ILE A O 1
ATOM 2562 N N . SER A 1 337 ? -20.917 35.931 -6.293 1.00 44.75 337 SER A N 1
ATOM 2563 C CA . SER A 1 337 ? -20.672 37.365 -6.512 1.00 44.75 337 SER A CA 1
ATOM 2564 C C . SER A 1 337 ? -19.517 37.634 -7.508 1.00 44.75 337 SER A C 1
ATOM 2566 O O . SER A 1 337 ? -18.542 36.880 -7.604 1.00 44.75 337 SER A O 1
ATOM 2568 N N . ASP A 1 338 ? -19.641 38.727 -8.275 1.00 49.09 338 ASP A N 1
ATOM 2569 C CA . ASP A 1 338 ? -19.007 38.935 -9.594 1.00 49.09 338 ASP A CA 1
ATOM 2570 C C . ASP A 1 338 ? -17.466 38.903 -9.654 1.00 49.09 338 ASP A C 1
ATOM 2572 O O . ASP A 1 338 ? -16.898 38.542 -10.683 1.00 49.09 338 ASP A O 1
ATOM 2576 N N . ALA A 1 339 ? -16.742 39.245 -8.586 1.00 43.38 339 ALA A N 1
ATOM 2577 C CA . ALA A 1 339 ? -15.294 39.479 -8.689 1.00 43.38 339 ALA A CA 1
ATOM 2578 C C . ALA A 1 339 ? -14.427 38.200 -8.736 1.00 43.38 339 ALA A C 1
ATOM 2580 O O . ALA A 1 339 ? -13.250 38.270 -9.094 1.00 43.38 339 ALA A O 1
ATOM 2581 N N . ARG A 1 340 ? -14.966 37.028 -8.366 1.00 50.06 340 ARG A N 1
ATOM 2582 C CA . ARG A 1 340 ? -14.203 35.756 -8.329 1.00 50.06 340 ARG A CA 1
ATOM 2583 C C . ARG A 1 340 ? -14.813 34.621 -9.154 1.00 50.06 340 ARG A C 1
ATOM 2585 O O . ARG A 1 340 ? -14.149 33.598 -9.331 1.00 50.06 340 ARG A O 1
ATOM 2592 N N . ARG A 1 341 ? -15.989 34.849 -9.751 1.00 50.56 341 ARG A N 1
ATOM 2593 C CA . ARG A 1 341 ? -16.612 34.005 -10.784 1.00 50.56 341 ARG A CA 1
ATOM 2594 C C . ARG A 1 341 ? -15.627 33.660 -11.904 1.00 50.56 341 ARG A C 1
ATOM 2596 O O . ARG A 1 341 ? -15.465 32.492 -12.236 1.00 50.56 341 ARG A O 1
ATOM 2603 N N . THR A 1 342 ? -14.855 34.644 -12.365 1.00 51.66 342 THR A N 1
ATOM 2604 C CA . THR A 1 342 ? -13.839 34.476 -13.415 1.00 51.66 342 THR A CA 1
ATOM 2605 C C . THR A 1 342 ? -12.770 33.443 -13.061 1.00 51.66 342 THR A C 1
ATOM 2607 O O . THR A 1 342 ? -12.284 32.751 -13.943 1.00 51.66 342 THR A O 1
ATOM 2610 N N . ARG A 1 343 ? -12.388 33.299 -11.784 1.00 51.75 343 ARG A N 1
ATOM 2611 C CA . ARG A 1 343 ? -11.295 32.397 -11.381 1.00 51.75 343 ARG A CA 1
ATOM 2612 C C . ARG A 1 343 ? -11.749 30.938 -11.346 1.00 51.75 343 ARG A C 1
ATOM 2614 O O . ARG A 1 343 ? -11.014 30.068 -11.799 1.00 51.75 343 ARG A O 1
ATOM 2621 N N . LEU A 1 344 ? -12.967 30.700 -10.855 1.00 47.25 344 LEU A N 1
ATOM 2622 C CA . LEU A 1 344 ? -13.587 29.376 -10.853 1.00 47.25 344 LEU A CA 1
ATOM 2623 C C . LEU A 1 344 ? -14.005 28.961 -12.270 1.00 47.25 344 LEU A C 1
ATOM 2625 O O . LEU A 1 344 ? -13.701 27.850 -12.680 1.00 47.25 344 LEU A O 1
ATOM 2629 N N . GLU A 1 345 ? -14.602 29.863 -13.056 1.00 53.69 345 GLU A N 1
ATOM 2630 C CA . GLU A 1 345 ? -14.913 29.602 -14.469 1.00 53.69 345 GLU A CA 1
ATOM 2631 C C . GLU A 1 345 ? -13.645 29.353 -15.297 1.00 53.69 345 GLU A C 1
ATOM 2633 O O . GLU A 1 345 ? -13.650 28.482 -16.160 1.00 53.69 345 GLU A O 1
ATOM 2638 N N . SER A 1 346 ? -12.538 30.058 -15.030 1.00 51.12 346 SER A N 1
ATOM 2639 C CA . SER A 1 346 ? -11.270 29.812 -15.733 1.00 51.12 346 SER A CA 1
ATOM 2640 C C . SER A 1 346 ? -10.637 28.468 -15.358 1.00 51.12 346 SER A C 1
ATOM 2642 O O . SER A 1 346 ? -9.947 27.890 -16.190 1.00 51.12 346 SER A O 1
ATOM 2644 N N . TYR A 1 347 ? -10.859 27.983 -14.132 1.00 46.94 347 TYR A N 1
ATOM 2645 C CA . TYR A 1 347 ? -10.423 26.659 -13.683 1.00 46.94 347 TYR A CA 1
ATOM 2646 C C . TYR A 1 347 ? -11.303 25.550 -14.279 1.00 46.94 347 TYR A C 1
ATOM 2648 O O . TYR A 1 347 ? -10.777 24.600 -14.845 1.00 46.94 347 TYR A O 1
ATOM 2656 N N . LEU A 1 348 ? -12.631 25.712 -14.247 1.00 46.12 348 LEU A N 1
ATOM 2657 C CA . LEU A 1 348 ? -13.590 24.744 -14.796 1.00 46.12 348 LEU A CA 1
ATOM 2658 C C . LEU A 1 348 ? -13.560 24.655 -16.327 1.00 46.12 348 LEU A C 1
ATOM 2660 O O . LEU A 1 348 ? -13.805 23.586 -16.860 1.00 46.12 348 LEU A O 1
ATOM 2664 N N . ARG A 1 349 ? -13.239 25.743 -17.042 1.00 48.91 349 ARG A N 1
ATOM 2665 C CA . ARG A 1 349 ? -13.002 25.715 -18.501 1.00 48.91 349 ARG A CA 1
ATOM 2666 C C . ARG A 1 349 ? -11.642 25.120 -18.887 1.00 48.91 349 ARG A C 1
ATOM 2668 O O . ARG A 1 349 ? -11.395 24.928 -20.074 1.00 48.91 349 ARG A O 1
ATOM 2675 N N . GLY A 1 350 ? -10.745 24.944 -17.916 1.00 46.22 350 GLY A N 1
ATOM 2676 C CA . GLY A 1 350 ? -9.451 24.286 -18.098 1.00 46.22 350 GLY A CA 1
ATOM 2677 C C . GLY A 1 350 ? -9.499 22.767 -17.897 1.00 46.22 350 GLY A C 1
ATOM 2678 O O . GLY A 1 350 ? -8.507 22.111 -18.207 1.00 46.22 350 GLY A O 1
ATOM 2679 N N . LEU A 1 351 ? -10.624 22.249 -17.387 1.00 41.19 351 LEU A N 1
ATOM 2680 C CA . LEU A 1 351 ? -11.036 20.842 -17.404 1.00 41.19 351 LEU A CA 1
ATOM 2681 C C . LEU A 1 351 ? -11.854 20.574 -18.680 1.00 41.19 351 LEU A C 1
ATOM 2683 O O . LEU A 1 351 ? -11.778 19.446 -19.210 1.00 41.19 351 LEU A O 1
#

Mean predicted aligned error: 12.67 Å

pLDDT: mean 80.13, std 22.81, range [27.14, 98.75]

Radius of gyration: 22.98 Å; Cα contacts (8 Å, |Δi|>4): 470; chains: 1; bounding box: 66×62×51 Å